Protein AF-A0A7J8CKB5-F1 (afdb_monomer_lite)

Secondary structure (DSSP, 8-state):
--HHHHHHHHHHHHHHHHHHTT-TTS----S-HHHHHHHHHHHHHHHHGGG-HHHHHHHHHHHHHHTT--HHHHHHHHHHHTTTSS---SS---TT-HHHHHHHHHHHHHHHHHHHHHHHHHHHHHHHHHHHHHHHHHHHHHHHHHHHHHTTTTT---------------PPTTS----HHHHHHHHHHHHHHHHHHHHHHTTS----

Sequence (208 aa):
MDPEGFGELLQQAEQLAA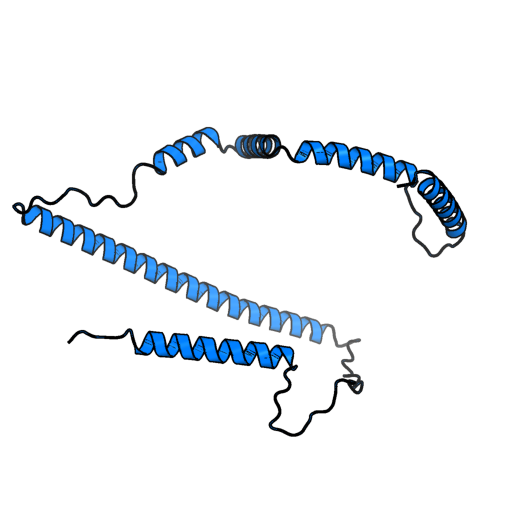ETEGISELPHVERNLQEIQQAGERLRSRTLTRTSQETADVKASVLLGSRGLDISHISQRLESLSAATTFEPLEPVKDTDIQGFLKNEKDNALLSAIEESRKRTFGMAEEYHRESMLVEWEQVKQRILHTLLASGEDALDFTQENEPSYLSDVGPPGRSSLDSIEMAYARQVSVLSRRIRSRQVLRGPSGE

InterPro domains:
  IPR007231 Nucleoporin interacting component Nup93/Nic96 [PTHR11225] (1-197)

Radius of gyration: 34.7 Å; chains: 1; bounding box: 58×53×98 Å

Organism: Rousettus aegyptiacus (NCBI:txid9407)

pLDDT: mean 72.19, std 16.54, range [39.38, 98.0]

Structure (mmCIF, N/CA/C/O backbone):
data_AF-A0A7J8CKB5-F1
#
_entry.id   AF-A0A7J8CKB5-F1
#
loop_
_atom_site.group_PDB
_atom_site.id
_atom_site.type_symbol
_atom_site.label_atom_id
_atom_site.label_alt_id
_atom_site.label_comp_id
_atom_site.label_asym_id
_atom_site.label_entity_id
_atom_site.label_seq_id
_atom_site.pdbx_PDB_ins_code
_atom_site.Cartn_x
_atom_site.Cartn_y
_atom_site.Cartn_z
_atom_site.occupancy
_atom_site.B_iso_or_equiv
_atom_site.auth_seq_id
_atom_site.auth_comp_id
_atom_site.auth_asym_id
_atom_site.auth_atom_id
_atom_site.pdbx_PDB_model_num
ATOM 1 N N . MET A 1 1 ? -21.025 23.394 -41.063 1.00 44.78 1 MET A N 1
ATOM 2 C CA . MET A 1 1 ? -19.826 22.700 -41.567 1.00 44.78 1 MET A CA 1
ATOM 3 C C . MET A 1 1 ? -20.233 22.111 -42.889 1.00 44.78 1 MET A C 1
ATOM 5 O O . MET A 1 1 ? -21.114 21.259 -42.902 1.00 44.78 1 MET A O 1
ATOM 9 N N . ASP A 1 2 ? -19.706 22.675 -43.964 1.00 52.12 2 ASP A N 1
ATOM 10 C CA . ASP A 1 2 ? -20.227 22.476 -45.310 1.00 52.12 2 ASP A CA 1
ATOM 11 C C . ASP A 1 2 ? -19.844 21.076 -45.822 1.00 52.12 2 ASP A C 1
ATOM 13 O O . ASP A 1 2 ? -18.655 20.757 -45.888 1.00 52.12 2 ASP A O 1
ATOM 17 N N . PRO A 1 3 ? -20.822 20.207 -46.142 1.00 57.03 3 PRO A N 1
ATOM 18 C CA . PRO A 1 3 ? -20.567 18.829 -46.575 1.00 57.03 3 PRO A CA 1
ATOM 19 C C . PRO A 1 3 ? -19.862 18.754 -47.939 1.00 57.03 3 PRO A C 1
ATOM 21 O O . PRO A 1 3 ? -19.289 17.721 -48.276 1.00 57.03 3 PRO A O 1
ATOM 24 N N . GLU A 1 4 ? -19.874 19.847 -48.704 1.00 57.22 4 GLU A N 1
ATOM 25 C CA . GLU A 1 4 ? -19.261 19.950 -50.031 1.00 57.22 4 GLU A CA 1
ATOM 26 C C . GLU A 1 4 ? -17.727 19.965 -49.957 1.00 57.22 4 GLU A C 1
ATOM 28 O O . GLU A 1 4 ? -17.074 19.244 -50.707 1.00 57.22 4 GLU A O 1
ATOM 33 N N . GLY A 1 5 ? -17.141 20.661 -48.974 1.00 67.19 5 GLY A N 1
ATOM 34 C CA . GLY A 1 5 ? -15.682 20.700 -48.798 1.00 67.19 5 GLY A CA 1
ATOM 35 C C . GLY A 1 5 ? -15.082 19.354 -48.374 1.00 67.19 5 GLY A C 1
ATOM 36 O O . GLY A 1 5 ? -13.933 19.054 -48.685 1.00 67.19 5 GLY A O 1
ATOM 37 N N . PHE A 1 6 ? -15.866 18.504 -47.700 1.00 68.75 6 PHE A N 1
ATOM 38 C CA . PHE A 1 6 ? -15.441 17.139 -47.381 1.00 68.75 6 PHE A CA 1
ATOM 39 C C . PHE A 1 6 ? -15.482 16.226 -48.613 1.00 68.75 6 PHE A C 1
ATOM 41 O O . PHE A 1 6 ? -14.626 15.357 -48.749 1.00 68.75 6 PHE A O 1
ATOM 48 N N . GLY A 1 7 ? -16.438 16.444 -49.523 1.00 74.06 7 GLY A N 1
ATOM 49 C CA . GLY A 1 7 ? -16.501 15.742 -50.806 1.00 74.06 7 GLY A CA 1
ATOM 50 C C . GLY A 1 7 ? -15.302 16.060 -51.702 1.00 74.06 7 GLY A C 1
ATOM 51 O O . GLY A 1 7 ? -14.695 15.145 -52.250 1.00 74.06 7 GLY A O 1
ATOM 52 N N . GLU A 1 8 ? -14.905 17.333 -51.780 1.00 78.69 8 GLU A N 1
ATOM 53 C CA . GLU A 1 8 ? -13.702 17.748 -52.516 1.00 78.69 8 GLU A CA 1
ATOM 54 C C . GLU A 1 8 ? -12.422 17.171 -51.901 1.00 78.69 8 GLU A C 1
ATOM 56 O O . GLU A 1 8 ? -11.563 16.664 -52.620 1.00 78.69 8 GLU A O 1
ATOM 61 N N . LEU A 1 9 ? -12.308 17.178 -50.569 1.00 75.75 9 LEU A N 1
ATOM 62 C CA . LEU A 1 9 ? -11.159 16.601 -49.868 1.00 75.75 9 LEU A CA 1
ATOM 63 C C . LEU A 1 9 ? -11.076 15.079 -50.058 1.00 75.75 9 LEU A C 1
ATOM 65 O O . LEU A 1 9 ? -9.986 14.537 -50.223 1.00 75.75 9 LEU A O 1
ATOM 69 N N . LEU A 1 10 ? -12.222 14.391 -50.054 1.00 75.94 10 LEU A N 1
ATOM 70 C CA . LEU A 1 10 ? -12.309 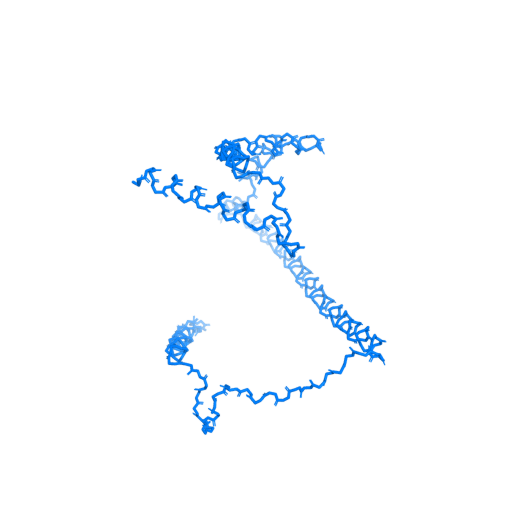12.960 -50.333 1.00 75.94 10 LEU A CA 1
ATOM 71 C C . LEU A 1 10 ? -11.840 12.654 -51.758 1.00 75.94 10 LEU A C 1
ATOM 73 O O . LEU A 1 10 ? -11.018 11.764 -51.949 1.00 75.94 10 LEU A O 1
ATOM 77 N N . GLN A 1 11 ? -12.307 13.433 -52.734 1.00 78.00 11 GLN A N 1
ATOM 78 C CA . GLN A 1 11 ? -11.904 13.292 -54.129 1.00 78.00 11 GLN A CA 1
ATOM 79 C C . GLN A 1 11 ? -10.400 13.542 -54.312 1.00 78.00 11 GLN A C 1
ATOM 81 O O . GLN A 1 11 ? -9.728 12.783 -55.007 1.00 78.00 11 GLN A O 1
ATOM 86 N N . GLN A 1 12 ? -9.851 14.564 -53.649 1.00 77.69 12 GLN A N 1
ATOM 87 C CA . GLN A 1 12 ? -8.415 14.853 -53.656 1.00 77.69 12 GLN A CA 1
ATOM 88 C C . GLN A 1 12 ? -7.599 13.734 -52.997 1.00 77.69 12 GLN A C 1
ATOM 90 O O . GLN A 1 12 ? -6.549 13.359 -53.513 1.00 77.69 12 GLN A O 1
ATOM 95 N N . ALA A 1 13 ? -8.082 13.174 -51.886 1.00 70.75 13 ALA A N 1
ATOM 96 C CA . ALA A 1 13 ? -7.422 12.075 -51.188 1.00 70.75 13 ALA A CA 1
ATOM 97 C C . ALA A 1 13 ? -7.452 10.765 -51.995 1.00 70.75 13 ALA A C 1
ATOM 99 O O . ALA A 1 13 ? -6.443 10.065 -52.039 1.00 70.75 13 ALA A O 1
ATOM 100 N N . GLU A 1 14 ? -8.563 10.448 -52.669 1.00 71.31 14 GLU A N 1
ATOM 101 C CA . GLU A 1 14 ? -8.658 9.298 -53.583 1.00 71.31 14 GLU A CA 1
ATOM 102 C C . GLU A 1 14 ? -7.715 9.454 -54.784 1.00 71.31 14 GLU A C 1
ATOM 104 O O . GLU A 1 14 ? -7.047 8.498 -55.177 1.00 71.31 14 GLU A O 1
ATOM 109 N N . GLN A 1 15 ? -7.603 10.667 -55.331 1.00 75.38 15 GLN A N 1
ATOM 110 C CA . GLN A 1 15 ? -6.712 10.954 -56.453 1.00 75.38 15 GLN A CA 1
ATOM 111 C C . GLN A 1 15 ? -5.229 10.842 -56.058 1.00 75.38 15 GLN A C 1
ATOM 113 O O . GLN A 1 15 ? -4.449 10.232 -56.786 1.00 75.38 15 GLN A O 1
ATOM 118 N N . LEU A 1 16 ? -4.860 11.340 -54.872 1.00 71.31 16 LEU A N 1
ATOM 119 C CA . LEU A 1 16 ? -3.521 11.184 -54.289 1.00 71.31 16 LEU A CA 1
ATOM 120 C C . LEU A 1 16 ? -3.175 9.721 -53.990 1.00 71.31 16 LEU A C 1
ATOM 122 O O . LEU A 1 16 ? -2.041 9.308 -54.231 1.00 71.31 16 LEU A O 1
ATOM 126 N N . ALA A 1 17 ? -4.131 8.934 -53.486 1.00 66.81 17 ALA A N 1
ATOM 127 C CA . ALA A 1 17 ? -3.939 7.510 -53.212 1.00 66.81 17 ALA A CA 1
ATOM 128 C C . ALA A 1 17 ? -3.681 6.710 -54.501 1.00 66.81 17 ALA A C 1
ATOM 130 O O . ALA A 1 17 ? -2.762 5.896 -54.544 1.00 66.81 17 ALA A O 1
ATOM 131 N N . ALA A 1 18 ? -4.430 6.994 -55.572 1.00 67.12 18 ALA A N 1
ATOM 132 C CA . ALA A 1 18 ? -4.206 6.378 -56.880 1.00 67.12 18 ALA A CA 1
ATOM 133 C C . ALA A 1 18 ? -2.855 6.786 -57.504 1.00 67.12 18 ALA A C 1
ATOM 135 O O . ALA A 1 18 ? -2.208 5.980 -58.169 1.00 67.12 18 ALA A O 1
ATOM 136 N N . GLU A 1 19 ? -2.399 8.024 -57.279 1.00 66.56 19 GLU A N 1
ATOM 137 C CA . GLU A 1 19 ? -1.100 8.510 -57.770 1.00 66.56 19 GLU A CA 1
ATOM 138 C C . GLU A 1 19 ? 0.090 7.899 -57.001 1.00 66.56 19 GLU A C 1
ATOM 140 O O . GLU A 1 19 ? 1.150 7.656 -57.579 1.00 66.56 19 GLU A O 1
ATOM 145 N N . THR A 1 20 ? -0.087 7.577 -55.714 1.00 61.19 20 THR A N 1
ATOM 146 C CA . THR A 1 20 ? 0.947 6.926 -54.885 1.00 61.19 20 THR A CA 1
ATOM 147 C C . THR A 1 20 ? 1.041 5.412 -55.082 1.00 61.19 20 THR A C 1
ATOM 149 O O . THR A 1 20 ? 2.102 4.846 -54.826 1.00 61.19 20 THR A O 1
ATOM 152 N N . GLU A 1 21 ? 0.003 4.756 -55.610 1.00 58.59 21 GLU A N 1
ATOM 153 C CA . GLU A 1 21 ? -0.007 3.314 -55.918 1.00 58.59 21 GLU A CA 1
ATOM 154 C C . GLU A 1 21 ? 1.040 2.909 -56.984 1.00 58.59 21 GLU A C 1
ATOM 156 O O . GLU A 1 21 ? 1.451 1.752 -57.055 1.00 58.59 21 GLU A O 1
ATOM 161 N N . GLY A 1 22 ? 1.529 3.864 -57.787 1.00 57.53 22 GLY A N 1
ATOM 162 C CA . GLY A 1 22 ? 2.611 3.661 -58.762 1.00 57.53 22 GLY A CA 1
ATOM 163 C C . GLY A 1 22 ? 4.034 3.814 -58.204 1.00 57.53 22 GLY A C 1
ATOM 164 O O . GLY A 1 22 ? 5.001 3.539 -58.918 1.00 57.53 22 GLY A O 1
ATOM 165 N N . ILE A 1 23 ? 4.192 4.254 -56.950 1.00 57.97 23 ILE A N 1
ATOM 166 C CA . ILE A 1 23 ? 5.490 4.543 -56.328 1.00 57.97 23 ILE A CA 1
ATOM 167 C C . ILE A 1 23 ? 5.831 3.390 -55.376 1.00 57.97 23 ILE A C 1
ATOM 169 O O . ILE A 1 23 ? 5.354 3.326 -54.247 1.00 57.97 23 ILE A O 1
ATOM 173 N N . SER A 1 24 ? 6.675 2.465 -55.843 1.00 56.00 24 SER A N 1
ATOM 174 C CA . SER A 1 24 ? 7.004 1.169 -55.212 1.00 56.00 24 SER A CA 1
ATOM 175 C C . SER A 1 24 ? 7.654 1.223 -53.809 1.00 56.00 24 SER A C 1
ATOM 177 O O . SER A 1 24 ? 8.096 0.186 -53.312 1.00 56.00 24 SER A O 1
ATOM 179 N N . GLU A 1 25 ? 7.751 2.388 -53.166 1.00 56.50 25 GLU A N 1
ATOM 180 C CA . GLU A 1 25 ? 8.515 2.592 -51.925 1.00 56.50 25 GLU A CA 1
ATOM 181 C C . GLU A 1 25 ? 7.644 2.890 -50.688 1.00 56.50 25 GLU A C 1
ATOM 183 O O . GLU A 1 25 ? 8.162 2.926 -49.573 1.00 56.50 25 GLU A O 1
ATOM 188 N N . LEU A 1 26 ? 6.318 3.038 -50.835 1.00 54.53 26 LEU A N 1
ATOM 189 C CA . LEU A 1 26 ? 5.404 3.195 -49.695 1.00 54.53 26 LEU A CA 1
ATOM 190 C C . LEU A 1 26 ? 4.534 1.943 -49.455 1.00 54.53 26 LEU A C 1
ATOM 192 O O . LEU A 1 26 ? 4.132 1.262 -50.402 1.00 54.53 26 LEU A O 1
ATOM 196 N N . PRO A 1 27 ? 4.238 1.606 -48.182 1.00 57.56 27 PRO A N 1
ATOM 197 C CA . PRO A 1 27 ? 3.395 0.463 -47.845 1.00 57.56 27 PRO A CA 1
ATOM 198 C C . PRO A 1 27 ? 2.003 0.628 -48.464 1.00 57.56 27 PRO A C 1
ATOM 200 O O . PRO A 1 27 ? 1.371 1.675 -48.322 1.00 57.56 27 PRO A O 1
ATOM 203 N N . HIS A 1 28 ? 1.533 -0.410 -49.158 1.00 57.59 28 HIS A N 1
ATOM 204 C CA . HIS A 1 28 ? 0.258 -0.379 -49.870 1.00 57.59 28 HIS A CA 1
ATOM 205 C C . HIS A 1 28 ? -0.897 -0.258 -48.868 1.00 57.59 28 HIS A C 1
ATOM 207 O O . HIS A 1 28 ? -0.946 -0.966 -47.860 1.00 57.59 28 HIS A O 1
ATOM 213 N N . VAL A 1 29 ? -1.828 0.658 -49.130 1.00 60.00 29 VAL A N 1
ATOM 214 C CA . VAL A 1 29 ? -2.976 0.907 -48.254 1.00 60.00 29 VAL A CA 1
ATOM 215 C C . VAL A 1 29 ? -3.996 -0.219 -48.455 1.00 60.00 29 VAL A C 1
ATOM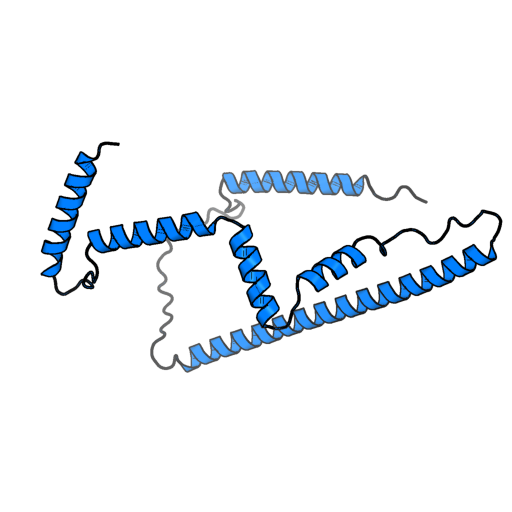 217 O O . VAL A 1 29 ? -4.798 -0.188 -49.377 1.00 60.00 29 VAL A O 1
ATOM 220 N N . GLU A 1 30 ? -3.976 -1.235 -47.587 1.00 60.03 30 GLU A N 1
ATOM 221 C CA . GLU A 1 30 ? -4.792 -2.460 -47.721 1.00 60.03 30 GLU A CA 1
ATOM 222 C C . GLU A 1 30 ? -6.319 -2.262 -47.593 1.00 60.03 30 GLU A C 1
ATOM 224 O O . GLU A 1 30 ? -7.069 -3.236 -47.665 1.00 60.03 30 GLU A O 1
ATOM 229 N N . ARG A 1 31 ? -6.813 -1.042 -47.339 1.00 61.34 31 ARG A N 1
ATOM 230 C CA . ARG A 1 31 ? -8.250 -0.772 -47.144 1.00 61.34 31 ARG A CA 1
ATOM 231 C C . ARG A 1 31 ? -8.664 0.533 -47.797 1.00 61.34 31 ARG A C 1
ATOM 233 O O . ARG A 1 31 ? -8.061 1.573 -47.537 1.00 61.34 31 ARG A O 1
ATOM 240 N N . ASN A 1 32 ? -9.742 0.489 -48.574 1.00 72.31 32 ASN A N 1
ATOM 241 C CA . ASN A 1 32 ? -10.321 1.682 -49.184 1.00 72.31 32 ASN A CA 1
ATOM 242 C C . ASN A 1 32 ? -10.854 2.620 -48.079 1.00 72.31 32 ASN A C 1
ATOM 244 O O . ASN A 1 32 ? -11.381 2.165 -47.059 1.00 72.31 32 ASN A O 1
ATOM 248 N N . LEU A 1 33 ? -10.737 3.938 -48.260 1.00 69.44 33 LEU A N 1
ATOM 249 C CA . LEU A 1 33 ? -11.205 4.936 -47.296 1.00 69.44 33 LEU A CA 1
ATOM 250 C C . LEU A 1 33 ? -12.691 4.756 -46.931 1.00 69.44 33 LEU A C 1
ATOM 252 O O . LEU A 1 33 ? -13.070 4.961 -45.778 1.00 69.44 33 LEU A O 1
ATOM 256 N N . GLN A 1 34 ? -13.522 4.291 -47.869 1.00 70.62 34 GLN A N 1
ATOM 257 C CA . GLN A 1 34 ? -14.922 3.945 -47.602 1.00 70.62 34 GLN A CA 1
ATOM 258 C C . GLN A 1 34 ? -15.063 2.752 -46.643 1.00 70.62 34 GLN A C 1
ATOM 260 O O . GLN A 1 34 ? -15.930 2.744 -45.766 1.00 70.62 34 GLN A O 1
ATOM 265 N N . GLU A 1 35 ? -14.190 1.751 -46.755 1.00 77.12 35 GLU A N 1
ATOM 266 C CA . GLU A 1 35 ? -14.154 0.611 -45.834 1.00 77.12 35 GLU A CA 1
ATOM 267 C C . GLU A 1 35 ? -13.659 1.038 -44.451 1.00 77.12 35 GLU A C 1
ATOM 269 O O . GLU A 1 35 ? -14.181 0.570 -43.436 1.00 77.12 35 GLU A O 1
ATOM 274 N N . ILE A 1 36 ? -12.700 1.969 -44.396 1.00 77.25 36 ILE A N 1
ATOM 275 C CA . ILE A 1 36 ? -12.228 2.588 -43.151 1.00 77.25 36 ILE A CA 1
ATOM 276 C C . ILE A 1 36 ? -13.351 3.406 -42.504 1.00 77.25 36 ILE A C 1
ATOM 278 O O . ILE A 1 36 ? -13.554 3.293 -41.295 1.00 77.25 36 ILE A O 1
ATOM 282 N N . GLN A 1 37 ? -14.126 4.167 -43.280 1.00 77.50 37 GLN A N 1
ATOM 283 C CA . GLN A 1 37 ? -15.272 4.925 -42.777 1.00 77.50 37 GLN A CA 1
ATOM 284 C C . GLN A 1 37 ? -16.338 3.988 -42.199 1.00 77.50 37 GLN A C 1
ATOM 286 O O . GLN A 1 37 ? -16.733 4.153 -41.044 1.00 77.50 37 GLN A O 1
ATOM 291 N N . GLN A 1 38 ? -16.741 2.948 -42.937 1.00 81.12 38 GLN A N 1
ATOM 292 C CA . GLN A 1 38 ? -17.705 1.960 -42.442 1.00 81.12 38 GLN A CA 1
ATOM 293 C C . GLN A 1 38 ? -17.185 1.213 -41.207 1.00 81.12 38 GLN A C 1
ATOM 295 O O . GLN A 1 38 ? -17.943 0.949 -40.268 1.00 81.12 38 GLN A O 1
ATOM 300 N N . ALA A 1 39 ? -15.894 0.873 -41.169 1.00 78.06 39 ALA A N 1
ATOM 301 C CA . ALA A 1 39 ? -15.266 0.286 -39.991 1.00 78.06 39 ALA A CA 1
ATOM 302 C C . ALA A 1 39 ? -15.276 1.263 -38.805 1.00 78.06 39 ALA A C 1
ATOM 304 O O . ALA A 1 39 ? -15.592 0.855 -37.687 1.00 78.06 39 ALA A O 1
ATOM 305 N N . GLY A 1 40 ? -15.007 2.546 -39.045 1.00 80.88 40 GLY A N 1
ATOM 306 C CA . GLY A 1 40 ? -15.081 3.618 -38.058 1.00 80.88 40 GLY A CA 1
ATOM 307 C C . GLY A 1 40 ? -16.488 3.792 -37.492 1.00 80.88 40 GLY A C 1
ATOM 308 O O . GLY A 1 40 ? -16.655 3.900 -36.281 1.00 80.88 40 GLY A O 1
ATOM 309 N N . GLU A 1 41 ? -17.518 3.721 -38.328 1.00 79.62 41 GLU A N 1
ATOM 310 C CA . GLU A 1 41 ? -18.922 3.850 -37.927 1.00 79.62 41 GLU A CA 1
ATOM 311 C C . GLU A 1 41 ? -19.409 2.623 -37.132 1.00 79.62 41 GLU A C 1
ATOM 313 O O . GLU A 1 41 ? -20.097 2.738 -36.109 1.00 79.62 41 GLU A O 1
ATOM 318 N N . ARG A 1 42 ? -18.947 1.426 -37.516 1.00 78.00 42 ARG A N 1
ATOM 319 C CA . ARG A 1 42 ? -19.124 0.188 -36.737 1.00 78.00 42 ARG A CA 1
ATOM 320 C C . ARG A 1 42 ? -18.387 0.242 -35.397 1.00 78.00 42 ARG A C 1
ATOM 322 O O . ARG A 1 42 ? -18.912 -0.213 -34.385 1.00 78.00 42 ARG A O 1
ATOM 329 N N . LEU A 1 43 ? -17.183 0.807 -35.350 1.00 76.56 43 LEU A N 1
ATOM 330 C CA . LEU A 1 43 ? -16.445 1.003 -34.100 1.00 76.56 43 LEU A CA 1
ATOM 331 C C . LEU A 1 43 ? -17.126 2.041 -33.211 1.00 76.56 43 LEU A C 1
ATOM 333 O O . LEU A 1 43 ? -17.236 1.826 -32.004 1.00 76.56 43 LEU A O 1
ATOM 337 N N . ARG A 1 44 ? -17.626 3.133 -33.793 1.00 71.44 44 ARG A N 1
ATOM 338 C CA . ARG A 1 44 ? -18.319 4.206 -33.078 1.00 71.44 44 ARG A CA 1
ATOM 339 C C . ARG A 1 44 ? -19.627 3.709 -32.475 1.00 71.44 44 ARG A C 1
ATOM 341 O O . ARG A 1 44 ? -19.861 3.957 -31.298 1.00 71.44 44 ARG A O 1
ATOM 348 N N . SER A 1 45 ? -20.417 2.934 -33.218 1.00 69.56 45 SER A N 1
ATOM 349 C CA . SER A 1 45 ? -21.635 2.300 -32.691 1.00 69.56 45 SER A CA 1
ATOM 350 C C . SER A 1 45 ? -21.328 1.290 -31.577 1.00 69.56 45 SER A C 1
ATOM 352 O O . SER A 1 45 ? -21.942 1.360 -30.514 1.00 69.56 45 SER A O 1
ATOM 354 N N . ARG A 1 46 ? -20.306 0.433 -31.735 1.00 66.69 46 ARG A N 1
ATOM 355 C CA . ARG A 1 46 ? -19.860 -0.485 -30.663 1.00 66.69 46 ARG A CA 1
ATOM 356 C C . ARG A 1 46 ? -19.317 0.247 -29.431 1.00 66.69 46 ARG A C 1
ATOM 358 O O . ARG A 1 46 ? -19.532 -0.207 -28.308 1.00 66.69 46 ARG A O 1
ATOM 365 N N . THR A 1 47 ? -18.629 1.370 -29.620 1.00 60.91 47 THR A N 1
ATOM 366 C CA . THR A 1 47 ? -18.061 2.173 -28.525 1.00 60.91 47 THR A CA 1
ATOM 367 C C . THR A 1 47 ? -19.144 2.956 -27.788 1.00 60.91 47 THR A C 1
ATOM 369 O O . THR A 1 47 ? -19.115 2.991 -26.562 1.00 60.91 47 THR A O 1
ATOM 372 N N . LEU A 1 48 ? -20.148 3.488 -28.495 1.00 58.94 48 LEU A N 1
ATOM 373 C CA . LEU A 1 48 ? -21.278 4.199 -27.889 1.00 58.94 48 LEU A CA 1
ATOM 374 C C . LEU A 1 48 ? -22.137 3.273 -27.011 1.00 58.94 48 LEU A C 1
ATOM 376 O O . LEU A 1 48 ? -22.640 3.700 -25.982 1.00 58.94 48 LEU A O 1
ATOM 380 N N . THR A 1 49 ? -22.234 1.984 -27.353 1.00 56.88 49 THR A N 1
ATOM 381 C CA . THR A 1 49 ? -22.882 0.975 -26.491 1.00 56.88 49 THR A CA 1
ATOM 382 C C . THR A 1 49 ? -22.010 0.493 -25.324 1.00 56.88 49 THR A C 1
ATOM 384 O O . THR A 1 49 ? -22.521 -0.138 -24.404 1.00 56.88 49 THR A O 1
ATOM 387 N N . ARG A 1 50 ? -20.695 0.766 -25.337 1.00 54.09 50 ARG A N 1
ATOM 388 C CA . ARG A 1 50 ? -19.736 0.299 -24.314 1.00 54.09 50 ARG A CA 1
ATOM 389 C C . ARG A 1 50 ? -19.579 1.267 -23.133 1.00 54.09 50 ARG A C 1
ATOM 391 O O . ARG A 1 50 ? -18.859 0.947 -22.196 1.00 54.09 50 ARG A O 1
ATOM 398 N N . THR A 1 51 ? -20.247 2.420 -23.152 1.00 53.47 51 THR A N 1
ATOM 399 C CA . THR A 1 51 ? -20.223 3.402 -22.051 1.00 53.47 51 THR A CA 1
ATOM 400 C C . THR A 1 51 ? -21.300 3.170 -20.991 1.00 53.47 51 THR A C 1
ATOM 402 O O . THR A 1 51 ? -21.308 3.868 -19.982 1.00 53.47 51 THR A O 1
ATOM 405 N N . SER A 1 52 ? -22.189 2.184 -21.158 1.00 57.88 52 SER A N 1
ATOM 406 C CA . SER A 1 52 ? -23.043 1.757 -20.046 1.00 57.88 52 SER A CA 1
ATOM 407 C C . SER A 1 52 ? -22.206 0.930 -19.079 1.00 57.88 52 SER A C 1
ATOM 409 O O . SER A 1 52 ? -21.972 -0.257 -19.321 1.00 57.88 52 SER A O 1
ATOM 411 N N . GLN A 1 53 ? -21.749 1.587 -18.012 1.00 59.50 53 GLN A N 1
ATOM 412 C CA . GLN A 1 53 ? -21.079 1.021 -16.836 1.00 59.50 53 GLN A CA 1
ATOM 413 C C . GLN A 1 53 ? -21.701 -0.328 -16.418 1.00 59.50 53 GLN A C 1
ATOM 415 O O . GLN A 1 53 ? -20.988 -1.307 -16.221 1.00 59.50 53 GLN A O 1
ATOM 420 N N . GLU A 1 54 ? -23.036 -0.424 -16.463 1.00 61.28 54 GLU A N 1
ATOM 421 C CA . GLU A 1 54 ? -23.818 -1.644 -16.215 1.00 61.28 54 GLU A CA 1
ATOM 422 C C . GLU A 1 54 ? -23.379 -2.857 -17.048 1.00 61.28 54 GLU A C 1
ATOM 424 O O . GLU A 1 54 ? -23.305 -3.974 -16.546 1.00 61.28 54 GLU A O 1
ATOM 429 N N . THR A 1 55 ? -23.049 -2.673 -18.328 1.00 63.56 55 THR A N 1
ATOM 430 C CA . THR A 1 55 ? -22.655 -3.793 -19.198 1.00 63.56 55 THR A CA 1
ATOM 431 C C . THR A 1 55 ? -21.228 -4.268 -18.938 1.00 63.56 55 THR A C 1
ATOM 433 O O . THR A 1 55 ? -20.910 -5.429 -19.212 1.00 63.56 55 THR A O 1
ATOM 436 N N . ALA A 1 56 ? -20.363 -3.386 -18.431 1.00 65.62 56 ALA A N 1
ATOM 437 C CA . ALA A 1 56 ? -19.012 -3.733 -18.014 1.00 65.62 56 ALA A CA 1
ATOM 438 C C . ALA A 1 56 ? -19.046 -4.476 -16.674 1.00 65.62 56 ALA A C 1
ATOM 440 O O . ALA A 1 56 ? -18.418 -5.528 -16.562 1.00 65.62 56 ALA A O 1
ATOM 441 N N . ASP A 1 57 ? -19.858 -3.998 -15.730 1.00 67.81 57 ASP A N 1
ATOM 442 C CA . ASP A 1 57 ? -20.037 -4.624 -14.421 1.00 67.81 57 ASP A CA 1
ATOM 443 C C . ASP A 1 57 ? -20.679 -6.008 -14.551 1.00 67.81 57 ASP A C 1
ATOM 445 O O . ASP A 1 57 ? -20.135 -6.978 -14.034 1.00 67.81 57 ASP A O 1
ATOM 449 N N . VAL A 1 58 ? -21.735 -6.167 -15.361 1.00 72.25 58 VAL A N 1
ATOM 450 C CA . VAL A 1 58 ? -22.347 -7.486 -15.611 1.00 72.25 58 VAL A CA 1
ATOM 451 C C . VAL A 1 58 ? -21.352 -8.460 -16.255 1.00 72.25 58 VAL A C 1
ATOM 453 O O . VAL A 1 58 ? -21.297 -9.631 -15.880 1.00 72.25 58 VAL A O 1
ATOM 456 N N . LYS A 1 59 ? -20.519 -8.004 -17.201 1.00 71.56 59 LYS A N 1
ATOM 457 C CA . LYS A 1 59 ? -19.494 -8.864 -17.821 1.00 71.56 59 LYS A CA 1
ATOM 458 C C . LYS A 1 59 ? -18.377 -9.227 -16.849 1.00 71.56 59 LYS A C 1
ATOM 460 O O . LYS A 1 59 ? -17.932 -10.373 -16.865 1.00 71.56 59 LYS A O 1
ATOM 465 N N . ALA A 1 60 ? -17.939 -8.293 -16.009 1.00 70.81 60 ALA A N 1
ATOM 466 C CA . ALA A 1 60 ? -16.976 -8.566 -14.951 1.00 70.81 60 ALA A CA 1
ATOM 467 C C . ALA A 1 60 ? -17.553 -9.577 -13.949 1.00 70.81 60 ALA A C 1
ATOM 469 O O . ALA A 1 60 ? -16.890 -10.570 -13.646 1.00 70.81 60 ALA A O 1
ATOM 470 N N . SER A 1 61 ? -18.814 -9.402 -13.539 1.00 68.75 61 SER A N 1
ATOM 471 C CA . SER A 1 61 ? -19.535 -10.327 -12.664 1.00 68.75 61 SER A CA 1
ATOM 472 C C . SER A 1 61 ? -19.627 -11.740 -13.244 1.00 68.75 61 SER A C 1
ATOM 474 O O . SER A 1 61 ? -19.326 -12.712 -12.555 1.00 68.75 61 SER A O 1
ATOM 476 N N . VAL A 1 62 ? -19.965 -11.874 -14.531 1.00 72.38 62 VAL A N 1
ATOM 477 C CA . VAL A 1 62 ? -20.054 -13.178 -15.212 1.00 72.38 62 VAL A CA 1
ATOM 478 C C . VAL A 1 62 ? -18.679 -13.833 -15.391 1.00 72.38 62 VAL A C 1
ATOM 480 O O . VAL A 1 62 ? -18.542 -15.036 -15.172 1.00 72.38 62 VAL A O 1
ATOM 483 N N . LEU A 1 63 ? -17.642 -13.076 -15.764 1.00 76.25 63 LEU A N 1
ATOM 484 C CA . LEU A 1 63 ? -16.288 -13.618 -15.944 1.00 76.25 63 LEU A CA 1
ATOM 485 C C . LEU A 1 63 ? -15.686 -14.114 -14.627 1.00 76.25 63 LEU A C 1
ATOM 487 O O . LEU A 1 63 ? -15.117 -15.204 -14.582 1.00 76.25 63 LEU A O 1
ATOM 491 N N . LEU A 1 64 ? -15.835 -13.348 -13.553 1.00 72.75 64 LEU A N 1
ATOM 492 C CA . LEU A 1 64 ? -15.373 -13.731 -12.220 1.00 72.75 64 LEU A CA 1
ATOM 493 C C . LEU A 1 64 ? -16.196 -14.911 -11.662 1.00 72.75 64 LEU A C 1
ATOM 495 O O . LEU A 1 64 ? -15.609 -15.859 -11.138 1.00 72.75 64 LEU A O 1
ATOM 499 N N . GLY A 1 65 ? -17.513 -14.936 -11.907 1.00 72.44 65 GLY A N 1
ATOM 500 C CA . GLY A 1 65 ? -18.380 -16.087 -11.623 1.00 72.44 65 GLY A CA 1
ATOM 501 C C . GLY A 1 65 ? -17.944 -17.361 -12.346 1.00 72.44 65 GLY A C 1
ATOM 502 O O . GLY A 1 65 ? -17.856 -18.426 -11.738 1.00 72.44 65 GLY A O 1
ATOM 503 N N . SER A 1 66 ? -17.558 -17.256 -13.623 1.00 75.19 66 SER A N 1
ATOM 504 C CA . SER A 1 66 ? -17.057 -18.396 -14.412 1.00 75.19 66 SER A CA 1
ATOM 505 C C . SER A 1 66 ? -15.730 -18.973 -13.900 1.00 75.19 66 SER A C 1
ATOM 507 O O . SER A 1 66 ? -15.382 -20.109 -14.216 1.00 75.19 66 SER A O 1
ATOM 509 N N . ARG A 1 67 ? -14.988 -18.206 -13.090 1.00 74.44 67 ARG A N 1
ATOM 510 C CA . ARG A 1 67 ? -13.760 -18.638 -12.405 1.00 74.44 67 ARG A CA 1
ATOM 511 C C . ARG A 1 67 ? -14.010 -19.081 -10.962 1.00 74.44 67 ARG A C 1
ATOM 513 O O . ARG A 1 67 ? -13.053 -19.297 -10.226 1.00 74.44 67 ARG A O 1
ATOM 520 N N . GLY A 1 68 ? -15.277 -19.247 -10.578 1.00 70.06 68 GLY A N 1
ATOM 521 C CA . GLY A 1 68 ? -15.688 -19.742 -9.267 1.00 70.06 68 GLY A CA 1
ATOM 522 C C . GLY A 1 68 ? -15.798 -18.670 -8.182 1.00 70.06 68 GLY A C 1
ATOM 523 O O . GLY A 1 68 ? -15.953 -19.029 -7.018 1.00 70.06 68 GLY A O 1
ATOM 524 N N . LEU A 1 69 ? -15.726 -17.375 -8.522 1.00 69.38 69 LEU A N 1
ATOM 525 C CA . LEU A 1 69 ? -15.971 -16.287 -7.571 1.00 69.38 69 LEU A CA 1
ATOM 526 C C . LEU A 1 69 ? -17.409 -15.774 -7.685 1.00 69.38 69 LEU A C 1
ATOM 528 O O . LEU A 1 69 ? -17.758 -15.081 -8.635 1.00 69.38 69 LEU A O 1
ATOM 532 N N . ASP A 1 70 ? -18.228 -16.061 -6.678 1.00 75.44 70 ASP A N 1
ATOM 533 C CA . ASP A 1 70 ? -19.575 -15.502 -6.558 1.00 75.44 70 ASP A CA 1
ATOM 534 C C . ASP A 1 70 ? -19.516 -14.076 -5.980 1.00 75.44 70 ASP A C 1
ATOM 536 O O . ASP A 1 70 ? -19.421 -13.876 -4.766 1.00 75.44 70 ASP A O 1
ATOM 540 N N . ILE A 1 71 ? -19.537 -13.070 -6.861 1.00 71.25 71 ILE A N 1
ATOM 541 C CA . ILE A 1 71 ? -19.497 -11.652 -6.467 1.00 71.25 71 ILE A CA 1
ATOM 542 C C . ILE A 1 71 ? -20.711 -11.246 -5.648 1.00 71.25 71 ILE A C 1
ATOM 544 O O . ILE A 1 71 ? -20.557 -10.406 -4.774 1.00 71.25 71 ILE A O 1
ATOM 548 N N . SER A 1 72 ? -21.884 -11.837 -5.877 1.00 71.88 72 SER A N 1
ATOM 549 C CA . SER A 1 72 ? -23.093 -11.506 -5.121 1.00 71.88 72 SER A CA 1
ATOM 550 C C . SER A 1 72 ? -22.969 -11.968 -3.669 1.00 71.88 72 SER A C 1
ATOM 552 O O . SER A 1 72 ? -23.296 -11.228 -2.743 1.00 71.88 72 SER A O 1
ATOM 554 N N . HIS A 1 73 ? -22.411 -13.161 -3.449 1.00 72.06 73 HIS A N 1
ATOM 555 C CA . HIS A 1 73 ? -22.119 -13.645 -2.100 1.00 72.06 73 HIS A CA 1
ATOM 556 C C . HIS A 1 73 ? -20.969 -12.861 -1.441 1.00 72.06 73 HIS A C 1
ATOM 558 O O . HIS A 1 73 ? -21.017 -12.581 -0.242 1.00 72.06 73 HIS A O 1
ATOM 564 N N . ILE A 1 74 ? -19.941 -12.467 -2.202 1.00 73.50 74 ILE A N 1
ATOM 565 C CA . ILE A 1 74 ? -18.820 -11.662 -1.689 1.00 73.50 74 ILE A CA 1
ATOM 566 C C . ILE A 1 74 ? -19.258 -10.231 -1.365 1.00 73.50 74 ILE A C 1
ATOM 568 O O . ILE A 1 74 ? -18.847 -9.718 -0.331 1.00 73.50 74 ILE A O 1
ATOM 572 N N . SER A 1 75 ? -20.100 -9.592 -2.180 1.00 71.00 75 SER A N 1
ATOM 573 C CA . SER A 1 75 ? -20.627 -8.252 -1.905 1.00 71.00 75 SER A CA 1
ATOM 574 C C . SER A 1 75 ? -21.537 -8.269 -0.682 1.00 71.00 75 SER A C 1
ATOM 576 O O . SER A 1 75 ? -21.391 -7.420 0.185 1.00 71.00 75 SER A O 1
ATOM 578 N N . GLN A 1 76 ? -22.382 -9.293 -0.537 1.00 74.31 76 GLN A N 1
ATOM 579 C CA . GLN A 1 76 ? -23.221 -9.469 0.648 1.00 74.31 76 GLN A CA 1
ATOM 580 C C . GLN A 1 76 ? -22.383 -9.730 1.912 1.00 74.31 76 GLN A C 1
ATOM 582 O O . GLN A 1 76 ? -22.673 -9.193 2.981 1.00 74.31 76 GLN A O 1
ATOM 587 N N . ARG A 1 77 ? -21.298 -10.512 1.801 1.00 70.50 77 ARG A N 1
ATOM 588 C CA . ARG A 1 77 ? -20.312 -10.686 2.881 1.00 70.50 77 ARG A CA 1
ATOM 589 C C . ARG A 1 77 ? -19.594 -9.374 3.192 1.00 70.50 77 ARG A C 1
ATOM 591 O O . ARG A 1 77 ? -19.424 -9.059 4.364 1.00 70.50 77 ARG A O 1
ATOM 598 N N . LEU A 1 78 ? -19.200 -8.610 2.178 1.00 69.12 78 LEU A N 1
ATOM 599 C CA . LEU A 1 78 ? -18.518 -7.326 2.321 1.00 69.12 78 LEU A CA 1
ATOM 600 C C . LEU A 1 78 ? -19.421 -6.285 2.992 1.00 69.12 78 LEU A C 1
ATOM 602 O O . LEU A 1 78 ? -18.975 -5.632 3.924 1.00 69.12 78 LEU A O 1
ATOM 606 N N . GLU A 1 79 ? -20.689 -6.191 2.596 1.00 70.00 79 GLU A N 1
ATOM 607 C CA . GLU A 1 79 ? -21.701 -5.350 3.248 1.00 70.00 79 GLU A CA 1
ATOM 608 C C . GLU A 1 79 ? -21.956 -5.801 4.693 1.00 70.00 79 GLU A C 1
ATOM 610 O O . GLU A 1 79 ? -22.039 -4.969 5.594 1.00 70.00 79 GLU A O 1
ATOM 615 N N . SER A 1 80 ? -21.988 -7.115 4.956 1.00 65.00 80 SER A N 1
ATOM 616 C CA . SER A 1 80 ? -22.098 -7.633 6.329 1.00 65.00 80 SER A CA 1
ATOM 617 C C . SER A 1 80 ? -20.854 -7.360 7.187 1.00 65.00 80 SER A C 1
ATOM 619 O O . SER A 1 80 ? -20.955 -7.247 8.406 1.00 65.00 80 SER A O 1
ATOM 621 N N . LEU A 1 81 ? -19.681 -7.230 6.558 1.00 63.00 81 LEU A N 1
ATOM 622 C CA . LEU A 1 81 ? -18.417 -6.897 7.214 1.00 63.00 81 LEU A CA 1
ATOM 623 C C . LEU A 1 81 ? -18.253 -5.381 7.402 1.00 63.00 81 LEU A C 1
ATOM 625 O O . LEU A 1 81 ? -17.635 -4.963 8.379 1.00 63.00 81 LEU A O 1
ATOM 629 N N . SER A 1 82 ? -18.810 -4.549 6.514 1.00 54.19 82 SER A N 1
ATOM 630 C CA . SER A 1 82 ? -18.565 -3.099 6.516 1.00 54.19 82 SER A CA 1
ATOM 631 C C . SER A 1 82 ? -19.350 -2.324 7.575 1.00 54.19 82 SER A C 1
ATOM 633 O O . SER A 1 82 ? -19.116 -1.127 7.723 1.00 54.19 82 SER A O 1
ATOM 635 N N . ALA A 1 83 ? -20.273 -2.959 8.300 1.00 54.38 83 ALA A N 1
ATOM 636 C CA . ALA A 1 83 ? -21.145 -2.268 9.252 1.00 54.38 83 ALA A CA 1
ATOM 637 C C . ALA A 1 83 ? -21.015 -2.727 10.716 1.00 54.38 83 ALA A C 1
ATOM 639 O O . ALA A 1 83 ? -21.730 -2.190 11.557 1.00 54.38 83 ALA A O 1
ATOM 640 N N . ALA A 1 84 ? -20.140 -3.687 11.053 1.00 54.59 84 ALA A N 1
ATOM 641 C CA . ALA A 1 84 ? -20.188 -4.312 12.383 1.00 54.59 84 ALA A CA 1
ATOM 642 C C . ALA A 1 84 ? -18.883 -4.372 13.195 1.00 54.59 84 ALA A C 1
ATOM 644 O O . ALA A 1 84 ? -18.957 -4.745 14.362 1.00 54.59 84 ALA A O 1
ATOM 645 N N . THR A 1 85 ? -17.694 -4.034 12.677 1.00 59.12 85 THR A N 1
ATOM 646 C CA . THR A 1 85 ? -16.467 -4.244 13.479 1.00 59.12 85 THR A CA 1
ATOM 647 C C . THR A 1 85 ? -15.349 -3.235 13.215 1.00 59.12 85 THR A C 1
ATOM 649 O O . THR A 1 85 ? -14.270 -3.618 12.758 1.00 59.12 85 THR A O 1
ATOM 652 N N . THR A 1 86 ? -15.521 -1.937 13.477 1.00 54.94 86 THR A N 1
ATOM 653 C CA . THR A 1 86 ? -14.326 -1.074 13.570 1.00 54.94 86 THR A CA 1
ATOM 654 C C . THR A 1 86 ? -14.555 0.150 14.458 1.00 54.94 86 THR A C 1
ATOM 656 O O . THR A 1 86 ? -15.138 1.138 14.030 1.00 54.94 86 THR A O 1
ATOM 659 N N . PHE A 1 87 ? -14.030 0.072 15.685 1.00 49.44 87 PHE A N 1
ATOM 660 C CA . PHE A 1 87 ? -13.814 1.185 16.622 1.00 49.44 87 PHE A CA 1
ATOM 661 C C . PHE A 1 87 ? -15.027 1.773 17.355 1.00 49.44 87 PHE A C 1
ATOM 663 O O . PHE A 1 87 ? -15.110 2.989 17.516 1.00 49.44 87 PHE A O 1
ATOM 670 N N . GLU A 1 88 ? -15.906 0.936 17.904 1.00 53.44 88 GLU A N 1
ATOM 671 C CA . GLU A 1 88 ? -16.683 1.371 19.069 1.00 53.44 88 GLU A CA 1
ATOM 672 C C . GLU A 1 88 ? -15.962 0.888 20.340 1.00 53.44 88 GLU A C 1
ATOM 674 O O . GLU A 1 88 ? -15.695 -0.313 20.455 1.00 53.44 88 GLU A O 1
ATOM 679 N N . PRO A 1 89 ? -15.565 1.788 21.262 1.00 53.47 89 PRO A N 1
ATOM 680 C CA . PRO A 1 89 ? -15.042 1.395 22.563 1.00 53.47 89 PRO A CA 1
ATOM 681 C C . PRO A 1 89 ? -16.042 0.461 23.241 1.00 53.47 89 PRO A C 1
ATOM 683 O O . PRO A 1 89 ? -17.197 0.829 23.462 1.00 53.47 89 PRO A O 1
ATOM 686 N N . LEU A 1 90 ? -15.598 -0.764 23.520 1.00 53.00 90 LEU A N 1
ATOM 687 C CA . LEU A 1 90 ? -16.390 -1.769 24.211 1.00 53.00 90 LEU A CA 1
ATOM 688 C C . LEU A 1 90 ? -16.784 -1.226 25.584 1.00 53.00 90 LEU A C 1
ATOM 690 O O . LEU A 1 90 ? -15.934 -1.068 26.452 1.00 53.00 90 LEU A O 1
ATOM 694 N N . GLU A 1 91 ? -18.082 -0.963 25.714 1.00 54.34 91 GLU A N 1
ATOM 695 C CA . GLU A 1 91 ? -18.821 -0.578 26.914 1.00 54.34 91 GLU A CA 1
ATOM 696 C C . GLU A 1 91 ? -18.355 0.723 27.605 1.00 54.34 91 GLU A C 1
ATOM 698 O O . GLU A 1 91 ? -17.205 0.852 28.024 1.00 54.34 91 GLU A O 1
ATOM 703 N N . PRO A 1 92 ? -19.256 1.705 27.824 1.00 56.19 92 PRO A N 1
ATOM 704 C CA . PRO A 1 92 ? -18.963 2.791 28.746 1.00 56.19 92 PRO A CA 1
ATOM 705 C C . PRO A 1 92 ? -18.729 2.178 30.129 1.00 56.19 92 PRO A C 1
ATOM 707 O O . PRO A 1 92 ? -19.671 1.732 30.791 1.00 56.19 92 PRO A O 1
ATOM 710 N N . VAL A 1 93 ? -17.461 2.126 30.546 1.00 56.34 93 VAL A N 1
ATOM 711 C CA . VAL A 1 93 ? -17.063 1.768 31.906 1.00 56.34 93 VAL A CA 1
ATOM 712 C C . VAL A 1 93 ? -17.843 2.691 32.829 1.00 56.34 93 VAL A C 1
ATOM 714 O O . VAL A 1 93 ? -17.620 3.898 32.860 1.00 56.34 93 VAL A O 1
ATOM 717 N N . LYS A 1 94 ? -18.818 2.136 33.549 1.00 59.56 94 LYS A N 1
ATOM 718 C CA . LYS A 1 94 ? -19.474 2.867 34.629 1.00 59.56 94 LYS A CA 1
ATOM 719 C C . LYS A 1 94 ? -18.380 3.193 35.639 1.00 59.56 94 LYS A C 1
ATOM 721 O O . LYS A 1 94 ? -17.659 2.279 36.037 1.00 59.56 94 LYS A O 1
ATOM 726 N N . ASP A 1 95 ? -18.301 4.448 36.082 1.00 59.12 95 ASP A N 1
ATOM 727 C CA . ASP A 1 95 ? -17.280 5.010 36.993 1.00 59.12 95 ASP A CA 1
ATOM 728 C C . ASP A 1 95 ? -17.140 4.289 38.363 1.00 59.12 95 ASP A C 1
ATOM 730 O O . ASP A 1 95 ? -16.484 4.774 39.279 1.00 59.12 95 ASP A O 1
ATOM 734 N N . THR A 1 96 ? -17.775 3.128 38.544 1.00 61.06 96 THR A N 1
ATOM 735 C CA . THR A 1 96 ? -17.822 2.325 39.770 1.00 61.06 96 THR A CA 1
ATOM 736 C C . THR A 1 96 ? -17.217 0.916 39.632 1.00 61.06 96 THR A C 1
ATOM 738 O O . THR A 1 96 ? -17.129 0.224 40.644 1.00 61.06 96 THR A O 1
ATOM 741 N N . ASP A 1 97 ? -16.769 0.480 38.443 1.00 70.06 97 ASP A N 1
ATOM 742 C CA . ASP A 1 97 ? -16.120 -0.833 38.236 1.00 70.06 97 ASP A CA 1
ATOM 743 C C . ASP A 1 97 ? -14.643 -0.707 37.810 1.00 70.06 97 ASP A C 1
ATOM 745 O O . ASP A 1 97 ? -14.272 -0.761 36.636 1.00 70.06 97 ASP A O 1
ATOM 749 N N . ILE A 1 98 ? -13.775 -0.559 38.813 1.00 80.25 98 ILE A N 1
ATOM 750 C CA . ILE A 1 98 ? -12.315 -0.450 38.650 1.00 80.25 98 ILE A CA 1
ATOM 751 C C . ILE A 1 98 ? -11.715 -1.738 38.056 1.00 80.25 98 ILE A C 1
ATOM 753 O O . ILE A 1 98 ? -10.705 -1.687 37.353 1.00 80.25 98 ILE A O 1
ATOM 757 N N . GLN A 1 99 ? -12.318 -2.902 38.321 1.00 83.19 99 GLN A N 1
ATOM 758 C CA . GLN A 1 99 ? -11.811 -4.182 37.819 1.00 83.19 99 GLN A CA 1
ATOM 759 C C . GLN A 1 99 ? -12.045 -4.307 36.310 1.00 83.19 99 GLN A C 1
ATOM 761 O O . GLN A 1 99 ? -11.141 -4.730 35.586 1.00 83.19 99 GLN A O 1
ATOM 766 N N . GLY A 1 100 ? -13.216 -3.877 35.828 1.00 83.56 100 GLY A N 1
ATOM 767 C CA . GLY A 1 100 ? -13.514 -3.774 34.399 1.00 83.56 100 GLY A CA 1
ATOM 768 C C . GLY A 1 100 ? -12.552 -2.834 33.668 1.00 83.56 100 GLY A C 1
ATOM 769 O O . GLY A 1 100 ? -11.987 -3.212 32.642 1.00 83.56 100 GLY A O 1
ATOM 770 N N . PHE A 1 101 ? -12.278 -1.659 34.249 1.00 84.81 101 PHE A N 1
ATOM 771 C CA . PHE A 1 101 ? -11.304 -0.706 33.705 1.00 84.81 101 PHE A CA 1
ATOM 772 C C . PHE A 1 101 ? -9.899 -1.312 33.577 1.00 84.81 101 PHE A C 1
ATOM 774 O O . PHE A 1 101 ? -9.306 -1.277 32.501 1.00 84.81 101 PHE A O 1
ATOM 781 N N . LEU A 1 102 ? -9.377 -1.919 34.650 1.00 88.12 102 LEU A N 1
ATOM 782 C CA . LEU A 1 102 ? -8.037 -2.520 34.650 1.00 88.12 102 LEU A CA 1
ATOM 783 C C . LEU A 1 102 ? -7.918 -3.682 33.659 1.00 88.12 102 LEU A C 1
ATOM 785 O O . LEU A 1 102 ? -6.873 -3.858 33.029 1.00 88.12 102 LEU A O 1
ATOM 789 N N . LYS A 1 103 ? -8.980 -4.478 33.505 1.00 89.56 103 LYS A N 1
ATOM 790 C CA . LYS A 1 103 ? -9.014 -5.556 32.516 1.00 89.56 103 LYS A CA 1
ATOM 791 C C . LYS A 1 103 ? -8.980 -5.000 31.091 1.00 89.56 103 LYS A C 1
ATOM 793 O O . LYS A 1 103 ? -8.185 -5.487 30.292 1.00 89.56 103 LYS A O 1
ATOM 798 N N . ASN A 1 104 ? -9.771 -3.965 30.808 1.00 87.25 104 ASN A N 1
ATOM 799 C CA . ASN A 1 104 ? -9.787 -3.302 29.506 1.00 87.25 104 ASN A CA 1
ATOM 800 C C . ASN A 1 104 ? -8.437 -2.646 29.182 1.00 87.25 104 ASN A C 1
ATOM 802 O O . ASN A 1 104 ? -7.919 -2.833 28.090 1.00 87.25 104 ASN A O 1
ATOM 806 N N . GLU A 1 105 ? -7.810 -1.961 30.141 1.00 90.62 105 GLU A N 1
ATOM 807 C CA . GLU A 1 105 ? -6.466 -1.394 29.967 1.00 90.62 105 GLU A CA 1
ATOM 808 C C . GLU A 1 105 ? -5.421 -2.473 29.672 1.00 90.62 105 GLU A C 1
ATOM 810 O O . GLU A 1 105 ? -4.612 -2.326 28.758 1.00 90.62 105 GLU A O 1
ATOM 815 N N . LYS A 1 106 ? -5.460 -3.603 30.391 1.00 93.69 106 LYS A N 1
ATOM 816 C CA . LYS A 1 106 ? -4.569 -4.739 30.117 1.00 93.69 106 LYS A CA 1
ATOM 817 C C . LYS A 1 106 ? -4.793 -5.298 28.709 1.00 93.69 106 LYS A C 1
ATOM 819 O O . LYS A 1 106 ? -3.826 -5.641 28.029 1.00 93.69 106 LYS A O 1
ATOM 824 N N . ASP A 1 107 ? -6.047 -5.447 28.294 1.00 93.81 107 ASP A N 1
ATOM 825 C CA . ASP A 1 107 ? -6.393 -5.983 26.978 1.00 93.81 107 ASP A CA 1
ATOM 826 C C . ASP A 1 107 ? -6.005 -4.999 25.857 1.00 93.81 107 ASP A C 1
ATOM 828 O O . ASP A 1 107 ? -5.392 -5.419 24.877 1.00 93.81 107 ASP A O 1
ATOM 832 N N . ASN A 1 108 ? -6.212 -3.692 26.043 1.00 92.31 108 ASN A N 1
ATOM 833 C CA . ASN A 1 108 ? -5.769 -2.640 25.121 1.00 92.31 108 ASN A CA 1
ATOM 834 C C . ASN A 1 108 ? -4.245 -2.533 25.031 1.00 92.31 108 ASN A C 1
ATOM 836 O O . ASN A 1 108 ? -3.709 -2.381 23.933 1.00 92.31 108 ASN A O 1
ATOM 840 N N . ALA A 1 109 ? -3.529 -2.644 26.152 1.00 95.31 109 ALA A N 1
ATOM 841 C CA . ALA A 1 109 ? -2.069 -2.655 26.163 1.00 95.31 109 ALA A CA 1
ATOM 842 C C . ALA A 1 109 ? -1.519 -3.868 25.401 1.00 95.31 109 ALA A C 1
ATOM 844 O O . ALA A 1 109 ? -0.578 -3.742 24.618 1.00 95.31 109 ALA A O 1
ATOM 845 N N . LEU A 1 110 ? -2.140 -5.039 25.581 1.00 96.44 110 LEU A N 1
ATOM 846 C CA . LEU A 1 110 ? -1.780 -6.248 24.846 1.00 96.44 110 LEU A CA 1
ATOM 847 C C . LEU A 1 110 ? -2.070 -6.103 23.346 1.00 96.44 110 LEU A C 1
ATOM 849 O O . LEU A 1 110 ? -1.220 -6.456 22.530 1.00 96.44 110 LEU A O 1
ATOM 853 N N . LEU A 1 111 ? -3.224 -5.541 22.980 1.00 96.50 111 LEU A N 1
ATOM 854 C CA . LEU A 1 111 ? -3.577 -5.284 21.585 1.00 96.50 111 LEU A CA 1
ATOM 855 C C . LEU A 1 111 ? -2.598 -4.293 20.938 1.00 96.50 111 LEU A C 1
ATOM 857 O O . LEU A 1 111 ? -2.066 -4.565 19.864 1.00 96.50 111 LEU A O 1
ATOM 861 N N . SER A 1 112 ? -2.272 -3.210 21.645 1.00 95.62 112 SER A N 1
ATOM 862 C CA . SER A 1 112 ? -1.316 -2.189 21.199 1.00 95.62 112 SER A CA 1
ATOM 863 C C . SER A 1 112 ? 0.082 -2.773 20.995 1.00 95.62 112 SER A C 1
ATOM 865 O O . SER A 1 112 ? 0.724 -2.499 19.984 1.00 95.62 112 SER A O 1
ATOM 867 N N . ALA A 1 113 ? 0.544 -3.637 21.905 1.00 97.44 113 ALA A N 1
ATOM 868 C CA . ALA A 1 113 ? 1.838 -4.306 21.778 1.00 97.44 113 ALA A CA 1
ATOM 869 C C . ALA A 1 113 ? 1.887 -5.261 20.571 1.00 97.44 113 ALA A C 1
ATOM 871 O O . ALA A 1 113 ? 2.901 -5.334 19.870 1.00 97.44 113 ALA A O 1
ATOM 872 N N . ILE A 1 114 ? 0.791 -5.979 20.297 1.00 96.38 114 ILE A N 1
ATOM 873 C CA . ILE A 1 114 ? 0.671 -6.840 19.112 1.00 96.38 114 ILE A CA 1
ATOM 874 C C . ILE A 1 114 ? 0.695 -5.996 17.835 1.00 96.38 114 ILE A C 1
ATOM 876 O O . ILE A 1 114 ? 1.412 -6.328 16.888 1.00 96.38 114 ILE A O 1
ATOM 880 N N . GLU A 1 115 ? -0.059 -4.900 17.796 1.00 96.44 115 GLU A N 1
ATOM 881 C CA . GLU A 1 115 ? -0.098 -3.999 16.645 1.00 96.44 115 GLU A CA 1
ATOM 882 C C . GLU A 1 115 ? 1.256 -3.338 16.382 1.00 96.44 115 GLU A C 1
ATOM 884 O O . GLU A 1 115 ? 1.705 -3.293 15.233 1.00 96.44 115 GLU A O 1
ATOM 889 N N . GLU A 1 116 ? 1.949 -2.888 17.428 1.00 97.19 116 GLU A N 1
ATOM 890 C CA . GLU A 1 116 ? 3.293 -2.325 17.321 1.00 97.19 116 GLU A CA 1
ATOM 891 C C . GLU A 1 116 ? 4.293 -3.367 16.807 1.00 9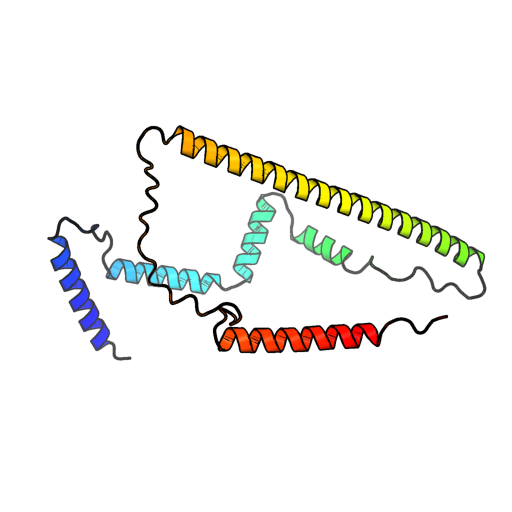7.19 116 GLU A C 1
ATOM 893 O O . GLU A 1 116 ? 5.058 -3.087 15.879 1.00 97.19 116 GLU A O 1
ATOM 898 N N . SER A 1 117 ? 4.247 -4.592 17.341 1.00 97.88 117 SER A N 1
ATOM 899 C CA . SER A 1 117 ? 5.077 -5.700 16.864 1.00 97.88 117 SER A CA 1
ATOM 900 C C . SER A 1 117 ? 4.822 -5.988 15.384 1.00 97.88 117 SER A C 1
ATOM 902 O O . SER A 1 117 ? 5.771 -6.042 14.601 1.00 97.88 117 SER A O 1
ATOM 904 N N . ARG A 1 118 ? 3.553 -6.080 14.967 1.00 97.94 118 ARG A N 1
ATOM 905 C CA . ARG A 1 118 ? 3.172 -6.281 13.563 1.00 97.94 118 ARG A CA 1
ATOM 906 C C . ARG A 1 118 ? 3.696 -5.155 12.676 1.00 97.94 118 ARG A C 1
ATOM 908 O O . ARG A 1 118 ? 4.288 -5.430 11.633 1.00 97.94 118 ARG A O 1
ATOM 915 N N . LYS A 1 119 ? 3.483 -3.899 13.077 1.00 97.62 119 LYS A N 1
ATOM 916 C CA . LYS A 1 119 ? 3.926 -2.719 12.323 1.00 97.62 119 LYS A CA 1
ATOM 917 C C . LYS A 1 119 ? 5.444 -2.704 12.172 1.00 97.62 119 LYS A C 1
ATOM 919 O O . LYS A 1 119 ? 5.944 -2.451 11.078 1.00 97.62 119 LYS A O 1
ATOM 924 N N . ARG A 1 120 ? 6.173 -3.033 13.241 1.00 97.62 120 ARG A N 1
ATOM 925 C CA . ARG A 1 120 ? 7.633 -3.142 13.226 1.00 97.62 120 ARG A CA 1
ATOM 926 C C . ARG A 1 120 ? 8.108 -4.248 12.288 1.00 97.62 120 ARG A C 1
ATOM 928 O O . ARG A 1 120 ? 8.981 -3.994 11.466 1.00 97.62 120 ARG A O 1
ATOM 935 N N . THR A 1 121 ? 7.537 -5.448 12.378 1.00 97.69 121 THR A N 1
ATOM 936 C CA . THR A 1 121 ? 7.913 -6.570 11.505 1.00 97.69 121 THR A CA 1
ATOM 937 C C . THR A 1 121 ? 7.628 -6.257 10.041 1.00 97.69 121 THR A C 1
ATOM 939 O O . THR A 1 121 ? 8.469 -6.534 9.190 1.00 97.69 121 THR A O 1
ATOM 942 N N . PHE A 1 122 ? 6.482 -5.641 9.744 1.00 97.75 122 PHE A N 1
ATOM 943 C CA . PHE A 1 122 ? 6.143 -5.248 8.380 1.00 97.75 122 PHE A CA 1
ATOM 944 C C . PHE A 1 122 ? 7.112 -4.192 7.838 1.00 97.75 122 PHE A C 1
ATOM 946 O O . PHE A 1 122 ? 7.643 -4.369 6.748 1.00 97.75 122 PHE A O 1
ATOM 953 N N . GLY A 1 123 ? 7.421 -3.156 8.627 1.00 97.88 123 GLY A N 1
ATOM 954 C CA . GLY A 1 123 ? 8.400 -2.139 8.236 1.00 97.88 123 GLY A CA 1
ATOM 955 C C . GLY A 1 123 ? 9.803 -2.714 8.012 1.00 97.88 123 GLY A C 1
ATOM 956 O O . GLY A 1 123 ? 10.474 -2.341 7.058 1.00 97.88 123 GLY A O 1
ATOM 957 N N . MET A 1 124 ? 10.234 -3.674 8.838 1.00 97.75 124 MET A N 1
ATOM 958 C CA . MET A 1 124 ? 11.508 -4.372 8.626 1.00 97.75 124 MET A CA 1
ATOM 959 C C . MET A 1 124 ? 11.513 -5.205 7.339 1.00 97.75 124 MET A C 1
ATOM 961 O O . MET A 1 124 ? 12.509 -5.209 6.622 1.00 97.75 124 MET A O 1
ATOM 965 N N . ALA A 1 125 ? 10.420 -5.913 7.045 1.00 97.88 125 ALA A N 1
ATOM 966 C CA . ALA A 1 125 ? 10.305 -6.717 5.832 1.00 97.88 125 ALA A CA 1
ATOM 967 C C . ALA A 1 125 ? 10.272 -5.848 4.566 1.00 97.88 125 ALA A C 1
ATOM 969 O O . ALA A 1 125 ? 10.915 -6.190 3.577 1.00 97.88 125 ALA A O 1
ATOM 970 N N . GLU A 1 126 ? 9.557 -4.722 4.605 1.00 97.94 126 GLU A N 1
ATOM 971 C CA . GLU A 1 126 ? 9.505 -3.753 3.509 1.00 97.94 126 GLU A CA 1
ATOM 972 C C . GLU A 1 126 ? 10.883 -3.144 3.239 1.00 97.94 126 GLU A C 1
ATOM 974 O O . GLU A 1 126 ? 11.329 -3.113 2.094 1.00 97.94 126 GLU A O 1
ATOM 979 N N . GLU A 1 127 ? 11.590 -2.733 4.291 1.00 97.62 127 GLU A N 1
ATOM 980 C CA . GLU A 1 127 ? 12.928 -2.162 4.165 1.00 97.62 127 GLU A CA 1
ATOM 981 C C . GLU A 1 127 ? 13.931 -3.180 3.611 1.00 97.62 127 GLU A C 1
ATOM 983 O O . GLU A 1 127 ? 14.676 -2.875 2.679 1.00 97.62 127 GLU A O 1
ATOM 988 N N . TYR A 1 128 ? 13.890 -4.418 4.112 1.00 98.00 128 TYR A N 1
ATOM 989 C CA . TYR A 1 128 ? 14.709 -5.509 3.589 1.00 98.00 128 TYR A CA 1
ATOM 990 C C . TYR A 1 128 ? 14.396 -5.805 2.117 1.00 98.00 128 TYR A C 1
ATOM 992 O O . TYR A 1 128 ? 15.302 -5.963 1.300 1.00 98.00 128 TYR A O 1
ATOM 1000 N N . HIS A 1 129 ? 13.113 -5.847 1.751 1.00 97.75 129 HIS A N 1
ATOM 1001 C CA . HIS A 1 129 ? 12.698 -6.058 0.368 1.00 97.75 129 HIS A CA 1
ATOM 1002 C C . HIS A 1 129 ? 13.194 -4.932 -0.546 1.00 97.75 129 HIS A C 1
ATOM 1004 O O . HIS A 1 129 ? 13.739 -5.198 -1.618 1.00 97.75 129 HIS A O 1
ATOM 1010 N N . ARG A 1 130 ? 13.065 -3.678 -0.103 1.00 97.81 130 ARG A N 1
ATOM 1011 C CA . ARG A 1 130 ? 13.549 -2.494 -0.817 1.00 97.81 130 ARG A CA 1
ATOM 1012 C C . ARG A 1 130 ? 15.062 -2.550 -1.030 1.00 97.81 130 ARG A C 1
ATOM 1014 O O . ARG A 1 130 ? 15.532 -2.260 -2.128 1.00 97.81 130 ARG A O 1
ATOM 1021 N N . GLU A 1 131 ? 15.823 -2.921 -0.005 1.00 98.00 131 GLU A N 1
ATOM 1022 C CA . GLU A 1 131 ? 17.276 -3.078 -0.103 1.00 98.00 131 GLU A CA 1
ATOM 1023 C C . GLU A 1 131 ? 17.658 -4.206 -1.069 1.00 98.00 131 GLU A C 1
ATOM 1025 O O . GLU A 1 131 ? 18.482 -3.994 -1.959 1.00 98.00 131 GLU A O 1
ATOM 1030 N N . SER A 1 132 ? 16.992 -5.362 -0.977 1.00 97.69 132 SER A N 1
ATOM 1031 C CA . SER A 1 132 ? 17.200 -6.480 -1.906 1.00 97.69 132 SER A CA 1
ATOM 1032 C C . SER A 1 132 ? 16.939 -6.066 -3.354 1.00 97.69 132 SER A C 1
ATOM 1034 O O . SER A 1 132 ? 17.742 -6.363 -4.236 1.00 97.69 132 SER A O 1
ATOM 1036 N N . MET A 1 133 ? 15.865 -5.310 -3.603 1.00 97.81 133 MET A N 1
ATOM 1037 C CA . MET A 1 133 ? 15.546 -4.808 -4.941 1.00 97.81 133 MET A CA 1
ATOM 1038 C C . MET A 1 133 ? 16.617 -3.871 -5.496 1.00 97.81 133 MET A C 1
ATOM 1040 O O . MET A 1 133 ? 16.927 -3.936 -6.684 1.00 97.81 133 MET A O 1
ATOM 1044 N N . LEU A 1 134 ? 17.219 -3.024 -4.657 1.00 97.44 134 LEU A N 1
ATOM 1045 C CA . LEU A 1 134 ? 18.324 -2.164 -5.087 1.00 97.44 134 LEU A CA 1
ATOM 1046 C C . LEU A 1 134 ? 19.579 -2.970 -5.429 1.00 97.44 134 LEU A C 1
ATOM 1048 O O . LEU A 1 134 ? 20.246 -2.668 -6.419 1.00 97.44 134 LEU A O 1
ATOM 1052 N N . VAL A 1 135 ? 19.887 -4.002 -4.642 1.00 97.69 135 VAL A N 1
ATOM 1053 C CA . VAL A 1 135 ? 21.020 -4.896 -4.914 1.00 97.69 135 VAL A CA 1
ATOM 1054 C C . VAL A 1 135 ? 20.805 -5.658 -6.222 1.00 97.69 135 VAL A C 1
ATOM 1056 O O . VAL A 1 135 ? 21.702 -5.695 -7.064 1.00 97.69 135 VAL A O 1
ATOM 1059 N N . GLU A 1 136 ? 19.617 -6.225 -6.430 1.00 97.25 136 GLU A N 1
ATOM 1060 C CA . GLU A 1 136 ? 19.266 -6.905 -7.680 1.00 97.25 136 GLU A CA 1
ATOM 1061 C C . GLU A 1 136 ? 19.328 -5.957 -8.879 1.00 97.25 136 GLU A C 1
ATOM 1063 O O . GLU A 1 136 ? 19.863 -6.316 -9.929 1.00 97.25 136 GLU A O 1
ATOM 1068 N N . TRP A 1 137 ? 18.843 -4.725 -8.719 1.00 97.44 137 TRP A N 1
ATOM 1069 C CA . TRP A 1 137 ? 18.932 -3.703 -9.755 1.00 97.44 137 TRP A CA 1
ATOM 1070 C C . TRP A 1 137 ? 20.381 -3.398 -10.144 1.00 97.44 137 TRP A C 1
ATOM 1072 O O . TRP A 1 137 ? 20.701 -3.334 -11.333 1.00 97.44 137 TRP A O 1
ATOM 1082 N N . GLU A 1 138 ? 21.276 -3.256 -9.166 1.00 96.69 138 GLU A N 1
ATOM 1083 C CA . GLU A 1 138 ? 22.692 -3.019 -9.441 1.00 96.69 138 GLU A CA 1
ATOM 1084 C C . GLU A 1 138 ? 23.329 -4.207 -10.174 1.00 96.69 138 GLU A C 1
ATOM 1086 O O . GLU A 1 138 ? 24.043 -4.017 -11.157 1.00 96.69 138 GLU A O 1
ATOM 1091 N N . GLN A 1 139 ? 22.999 -5.440 -9.782 1.00 96.50 139 GLN A N 1
ATOM 1092 C CA . GLN A 1 139 ? 23.471 -6.638 -10.482 1.00 96.50 139 GLN A CA 1
ATOM 1093 C C . GLN A 1 139 ? 22.969 -6.701 -11.927 1.00 96.50 139 GLN A C 1
ATOM 1095 O O . GLN A 1 139 ? 23.723 -7.067 -12.829 1.00 96.50 139 GLN A O 1
ATOM 1100 N N . VAL A 1 140 ? 21.704 -6.349 -12.175 1.00 95.94 140 VAL A N 1
ATOM 1101 C CA . VAL A 1 140 ? 21.143 -6.297 -13.532 1.00 95.94 140 VAL A CA 1
ATOM 1102 C C . VAL A 1 140 ? 21.841 -5.223 -14.358 1.00 95.94 140 VAL A C 1
ATOM 1104 O O . VAL A 1 140 ? 22.214 -5.490 -15.498 1.00 95.94 140 VAL A O 1
ATOM 1107 N N . LYS A 1 141 ? 22.086 -4.043 -13.786 1.00 95.88 141 LYS A N 1
ATOM 1108 C CA . LYS A 1 141 ? 22.825 -2.963 -14.448 1.00 95.88 141 LYS A CA 1
ATOM 1109 C C . LYS A 1 141 ? 24.234 -3.408 -14.839 1.00 95.88 141 LYS A C 1
ATOM 1111 O O . LYS A 1 141 ? 24.622 -3.244 -15.993 1.00 95.88 141 LYS A O 1
ATOM 1116 N N . GLN A 1 142 ? 24.966 -4.025 -13.911 1.00 94.88 142 GLN A N 1
ATOM 1117 C CA . GLN A 1 142 ? 26.295 -4.578 -14.179 1.00 94.88 142 GLN A CA 1
ATOM 1118 C C . GLN A 1 142 ? 26.251 -5.672 -15.247 1.00 94.88 142 GLN A C 1
ATOM 1120 O O . GLN A 1 142 ? 27.101 -5.693 -16.133 1.00 94.88 142 GLN A O 1
ATOM 1125 N N . ARG A 1 143 ? 25.243 -6.551 -15.210 1.00 94.19 143 ARG A N 1
ATOM 1126 C CA . ARG A 1 143 ? 25.054 -7.602 -16.216 1.00 94.19 143 ARG A CA 1
ATOM 1127 C C . ARG A 1 143 ? 24.810 -7.014 -17.601 1.00 94.19 143 ARG A C 1
ATOM 1129 O O . ARG A 1 143 ? 25.463 -7.447 -18.539 1.00 94.19 143 ARG A O 1
ATOM 1136 N N . ILE A 1 144 ? 23.918 -6.031 -17.728 1.00 93.06 144 ILE A N 1
ATOM 1137 C CA . ILE A 1 144 ? 23.645 -5.348 -19.001 1.00 93.06 144 ILE A CA 1
ATOM 1138 C C . ILE A 1 144 ? 24.917 -4.682 -19.515 1.00 93.06 144 ILE A C 1
ATOM 1140 O O . ILE A 1 144 ? 25.274 -4.882 -20.669 1.00 93.06 144 ILE A O 1
ATOM 1144 N N . LEU A 1 145 ? 25.628 -3.946 -18.659 1.00 91.75 145 LEU A N 1
ATOM 1145 C CA . LEU A 1 145 ? 26.882 -3.292 -19.022 1.00 91.75 145 LEU A CA 1
ATOM 1146 C C . LEU A 1 145 ? 27.916 -4.314 -19.509 1.00 91.75 145 LEU A C 1
ATOM 1148 O O . LEU A 1 145 ? 28.492 -4.136 -20.576 1.00 91.75 145 LEU A O 1
ATOM 1152 N N . HIS A 1 146 ? 28.087 -5.425 -18.792 1.00 88.81 146 HIS A N 1
ATOM 1153 C CA . HIS A 1 146 ? 28.992 -6.498 -19.194 1.00 88.81 146 HIS A CA 1
ATOM 1154 C C . HIS A 1 146 ? 28.556 -7.176 -20.499 1.00 88.81 146 HIS A C 1
ATOM 1156 O O . HIS A 1 146 ? 29.404 -7.487 -21.325 1.00 88.81 146 HIS A O 1
ATOM 1162 N N . THR A 1 147 ? 27.255 -7.379 -20.726 1.00 86.94 147 THR A N 1
ATOM 1163 C CA . THR A 1 147 ? 26.739 -7.891 -22.003 1.00 86.94 147 THR A CA 1
ATOM 1164 C C . THR A 1 147 ? 27.012 -6.916 -23.142 1.00 86.94 147 THR A C 1
ATOM 1166 O O . THR A 1 147 ? 27.469 -7.365 -24.182 1.00 86.94 147 THR A O 1
ATOM 1169 N N . LEU A 1 148 ? 26.802 -5.611 -22.940 1.00 83.12 148 LEU A N 1
ATOM 1170 C CA . LEU A 1 148 ? 27.058 -4.575 -23.946 1.00 83.12 148 LEU A CA 1
ATOM 1171 C C . LEU A 1 148 ? 28.549 -4.461 -24.297 1.00 83.12 148 LEU A C 1
ATOM 1173 O O . LEU A 1 148 ? 28.890 -4.354 -25.472 1.00 83.12 148 LEU A O 1
ATOM 1177 N N . LEU A 1 149 ? 29.431 -4.536 -23.296 1.00 74.62 149 LEU A N 1
ATOM 1178 C CA . LEU A 1 149 ? 30.885 -4.558 -23.486 1.00 74.62 149 LEU A CA 1
ATOM 1179 C C . LEU A 1 149 ? 31.363 -5.856 -24.148 1.00 74.62 149 LEU A C 1
ATOM 1181 O O . LEU A 1 149 ? 32.207 -5.807 -25.034 1.00 74.62 149 LEU A O 1
ATOM 1185 N N . ALA A 1 150 ? 30.804 -7.009 -23.770 1.00 64.06 150 ALA A N 1
ATOM 1186 C CA . ALA A 1 150 ? 31.133 -8.295 -24.386 1.00 64.06 150 ALA A CA 1
ATOM 1187 C C . ALA A 1 150 ? 30.600 -8.418 -25.825 1.00 64.06 150 ALA A C 1
ATOM 1189 O O . ALA A 1 150 ? 31.197 -9.113 -26.638 1.00 64.06 150 ALA A O 1
ATOM 1190 N N . SER A 1 151 ? 29.504 -7.731 -26.163 1.00 60.38 151 SER A N 1
ATOM 1191 C CA . SER A 1 151 ? 29.033 -7.576 -27.546 1.00 60.38 151 SER A CA 1
ATOM 1192 C C . SER A 1 151 ? 29.775 -6.483 -28.328 1.00 60.38 151 SER A C 1
ATOM 1194 O O . SER A 1 151 ? 29.459 -6.270 -29.491 1.00 60.38 151 SER A O 1
ATOM 1196 N N . GLY A 1 152 ? 30.717 -5.776 -27.693 1.00 53.50 152 GLY A N 1
ATOM 1197 C CA . GLY A 1 152 ? 31.405 -4.603 -28.233 1.00 53.50 152 GLY A CA 1
ATOM 1198 C C . GLY A 1 152 ? 32.807 -4.856 -28.792 1.00 53.50 152 GLY A C 1
ATOM 1199 O O . GLY A 1 152 ? 33.470 -3.885 -29.141 1.00 53.50 152 GLY A O 1
ATOM 1200 N N . GLU A 1 153 ? 33.275 -6.108 -28.904 1.00 54.19 153 GLU A N 1
ATOM 1201 C CA . GLU A 1 153 ? 34.518 -6.380 -29.655 1.00 54.19 153 GLU A CA 1
ATOM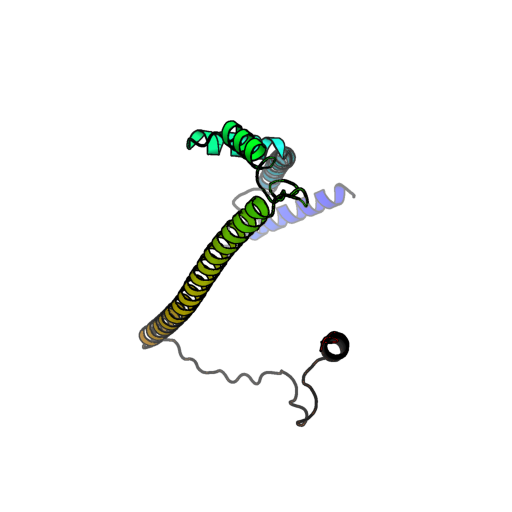 1202 C C . GLU A 1 153 ? 34.368 -6.117 -31.165 1.00 54.19 153 GLU A C 1
ATOM 1204 O O . GLU A 1 153 ? 35.377 -5.914 -31.829 1.00 54.19 153 GLU A O 1
ATOM 1209 N N . ASP A 1 154 ? 33.142 -5.988 -31.685 1.00 54.28 154 ASP A N 1
ATOM 1210 C CA . ASP A 1 154 ? 32.878 -5.418 -33.009 1.00 54.28 154 ASP A CA 1
ATOM 1211 C C . ASP A 1 154 ? 31.679 -4.446 -32.943 1.00 54.28 154 ASP A C 1
ATOM 1213 O O . ASP A 1 154 ? 30.536 -4.849 -32.738 1.00 54.28 154 ASP A O 1
ATOM 1217 N N . ALA A 1 155 ? 31.946 -3.157 -33.180 1.00 51.44 155 ALA A N 1
ATOM 1218 C CA . ALA A 1 155 ? 30.985 -2.112 -33.570 1.00 51.44 155 ALA A CA 1
ATOM 1219 C C . ALA A 1 155 ? 30.127 -1.389 -32.504 1.00 51.44 155 ALA A C 1
ATOM 1221 O O . ALA A 1 155 ? 28.976 -1.057 -32.783 1.00 51.44 155 ALA A O 1
ATOM 1222 N N . LEU A 1 156 ? 30.690 -0.990 -31.359 1.00 52.44 156 LEU A N 1
ATOM 1223 C CA . LEU A 1 156 ? 30.207 0.220 -30.665 1.00 52.44 156 LEU A CA 1
ATOM 1224 C C . LEU A 1 156 ? 31.383 1.144 -30.348 1.00 52.44 156 LEU A C 1
ATOM 1226 O O . LEU A 1 156 ? 31.862 1.224 -29.218 1.00 52.44 156 LEU A O 1
ATOM 1230 N N . ASP A 1 157 ? 31.848 1.837 -31.387 1.00 46.53 157 ASP A N 1
ATOM 1231 C CA . ASP A 1 157 ? 32.695 3.011 -31.232 1.00 46.53 157 ASP A CA 1
ATOM 1232 C C . ASP A 1 157 ? 31.849 4.102 -30.565 1.00 46.53 157 ASP A C 1
ATOM 1234 O O . ASP A 1 157 ? 31.084 4.817 -31.209 1.00 46.53 157 ASP A O 1
ATOM 1238 N N . PHE A 1 158 ? 31.923 4.189 -29.238 1.00 51.28 158 PHE A N 1
ATOM 1239 C CA . PHE A 1 158 ? 31.541 5.403 -28.532 1.00 51.28 158 PHE A CA 1
ATOM 1240 C C . PHE A 1 158 ? 32.652 6.433 -28.757 1.00 51.28 158 PHE A C 1
ATOM 1242 O O . PHE A 1 158 ? 33.294 6.880 -27.801 1.00 51.28 158 PHE A O 1
ATOM 1249 N N . THR A 1 159 ? 32.877 6.848 -30.008 1.00 51.56 159 THR A N 1
ATOM 1250 C CA . THR A 1 159 ? 33.351 8.207 -30.214 1.00 51.56 159 THR A CA 1
ATOM 1251 C C . THR A 1 159 ? 32.259 9.071 -29.619 1.00 51.56 159 THR A C 1
ATOM 1253 O O . THR A 1 159 ? 31.141 9.192 -30.117 1.00 51.56 159 THR A O 1
ATOM 1256 N N . GLN A 1 160 ? 32.558 9.632 -28.456 1.00 53.44 160 GLN A N 1
ATOM 1257 C CA . GLN A 1 160 ? 31.962 10.882 -28.057 1.00 53.44 160 GLN A CA 1
ATOM 1258 C C . GLN A 1 160 ? 32.320 11.861 -29.177 1.00 53.44 160 GLN A C 1
ATOM 1260 O O . GLN A 1 160 ? 33.354 12.523 -29.119 1.00 53.44 160 GLN A O 1
ATOM 1265 N N . GLU A 1 161 ? 31.509 11.875 -30.237 1.00 42.47 161 GLU A N 1
ATOM 1266 C CA . GLU A 1 161 ? 31.429 12.972 -31.181 1.00 42.47 161 GLU A CA 1
ATOM 1267 C C . GLU A 1 161 ? 31.169 14.173 -30.284 1.00 42.47 161 GLU A C 1
ATOM 1269 O O . GLU A 1 161 ? 30.075 14.369 -29.745 1.00 42.47 161 GLU A O 1
ATOM 1274 N N . ASN A 1 162 ? 32.243 14.895 -29.989 1.00 50.56 162 ASN A N 1
ATOM 1275 C CA . ASN A 1 162 ? 32.230 16.102 -29.197 1.00 50.56 162 ASN A CA 1
ATOM 1276 C C . ASN A 1 162 ? 31.648 17.181 -30.116 1.00 50.56 162 ASN A C 1
ATOM 1278 O O . ASN A 1 162 ? 32.339 18.109 -30.526 1.00 50.56 162 ASN A O 1
ATOM 1282 N N . GLU A 1 163 ? 30.391 16.987 -30.516 1.00 41.41 163 GLU A N 1
ATOM 1283 C CA . GLU A 1 163 ? 29.570 18.001 -31.143 1.00 41.41 163 GLU A CA 1
ATOM 1284 C C . GLU A 1 163 ? 29.568 19.174 -30.162 1.00 41.41 163 GLU A C 1
ATOM 1286 O O . GLU A 1 163 ? 29.179 18.990 -28.998 1.00 41.41 163 GLU A O 1
ATOM 1291 N N . PRO A 1 164 ? 30.071 20.357 -30.557 1.00 46.31 164 PRO A N 1
ATOM 1292 C CA . PRO A 1 164 ? 30.032 21.527 -29.707 1.00 46.31 164 PRO A CA 1
ATOM 1293 C C . PRO A 1 164 ? 28.563 21.836 -29.455 1.00 46.31 164 PRO A C 1
ATOM 1295 O O . PRO A 1 164 ? 27.867 22.416 -30.284 1.00 46.31 164 PRO A O 1
ATOM 1298 N N . SER A 1 165 ? 28.084 21.389 -28.299 1.00 41.75 165 SER A N 1
ATOM 1299 C CA . SER A 1 165 ? 26.730 21.623 -27.844 1.00 41.75 165 SER A CA 1
ATOM 1300 C C . SER A 1 165 ? 26.501 23.130 -27.871 1.00 41.75 165 SER A C 1
ATOM 1302 O O . SER A 1 165 ? 27.091 23.874 -27.088 1.00 41.75 165 SER A O 1
ATOM 1304 N N . TYR A 1 166 ? 25.647 23.592 -28.786 1.00 50.66 166 TYR A N 1
ATOM 1305 C CA . TYR A 1 166 ? 25.195 24.982 -28.898 1.00 50.66 166 TYR A CA 1
ATOM 1306 C C . TYR A 1 166 ? 24.298 25.393 -27.707 1.00 50.66 166 TYR A C 1
ATOM 1308 O O . TYR A 1 166 ? 23.425 26.252 -27.826 1.00 50.66 166 TYR A O 1
ATOM 1316 N N . LEU A 1 167 ? 24.502 24.790 -26.534 1.00 45.25 167 LEU A N 1
ATOM 1317 C CA . LEU A 1 167 ? 23.869 25.151 -25.278 1.00 45.25 167 LEU A CA 1
ATOM 1318 C C . LEU A 1 167 ? 24.771 26.135 -24.534 1.00 45.25 167 LEU A C 1
ATOM 1320 O O . LEU A 1 167 ? 25.566 25.779 -23.674 1.00 45.25 167 LEU A O 1
ATOM 1324 N N . SER A 1 168 ? 24.605 27.390 -24.948 1.00 46.50 168 SER A N 1
ATOM 1325 C CA . SER A 1 168 ? 24.637 28.604 -24.132 1.00 46.50 168 SER A CA 1
ATOM 1326 C C . SER A 1 168 ? 25.643 28.638 -22.976 1.00 46.50 168 SER A C 1
ATOM 1328 O O . SER A 1 168 ? 25.360 28.186 -21.870 1.00 46.50 168 SER A O 1
ATOM 1330 N N . ASP A 1 169 ? 26.765 29.301 -23.256 1.00 45.88 169 ASP A N 1
ATOM 1331 C CA . ASP A 1 169 ? 27.475 30.242 -22.382 1.00 45.88 169 ASP A CA 1
ATOM 1332 C C . ASP A 1 169 ? 27.318 29.988 -20.872 1.00 45.88 169 ASP A C 1
ATOM 1334 O O . ASP A 1 169 ? 26.378 30.453 -20.218 1.00 45.88 169 ASP A O 1
ATOM 1338 N N . VAL A 1 170 ? 28.287 29.266 -20.307 1.00 48.38 170 VAL A N 1
ATOM 1339 C CA . VAL A 1 170 ? 28.543 29.269 -18.866 1.00 48.38 170 VAL A CA 1
ATOM 1340 C C . VAL A 1 170 ? 28.939 30.695 -18.485 1.00 48.38 170 VAL A C 1
ATOM 1342 O O . VAL A 1 170 ? 30.110 31.072 -18.496 1.00 48.38 170 VAL A O 1
ATOM 1345 N N . GLY A 1 171 ? 27.935 31.502 -18.147 1.00 57.72 171 GLY A N 1
ATOM 1346 C CA . GLY A 1 171 ? 28.139 32.778 -17.483 1.00 57.72 171 GLY A CA 1
ATOM 1347 C C . GLY A 1 171 ? 28.907 32.583 -16.166 1.00 57.72 171 GLY A C 1
ATOM 1348 O O . GLY A 1 171 ? 28.874 31.501 -15.572 1.00 57.72 171 GLY A O 1
ATOM 1349 N N . PRO A 1 172 ? 29.613 33.622 -15.687 1.00 53.75 172 PRO A N 1
ATOM 1350 C CA . PRO A 1 172 ? 30.574 33.508 -14.595 1.00 53.75 172 PRO A CA 1
ATOM 1351 C C . PRO A 1 172 ? 29.963 32.920 -13.309 1.00 53.75 172 PRO A C 1
ATOM 1353 O O . PRO A 1 172 ? 28.774 33.125 -13.026 1.00 53.75 172 PRO A O 1
ATOM 1356 N N . PRO A 1 173 ? 30.779 32.217 -12.499 1.00 50.62 173 PRO A N 1
ATOM 1357 C CA . PRO A 1 173 ? 30.319 31.488 -11.324 1.00 50.62 173 PRO A CA 1
ATOM 1358 C C . PRO A 1 173 ? 29.633 32.434 -10.335 1.00 50.62 173 PRO A C 1
ATOM 1360 O O . PRO A 1 173 ? 30.198 33.444 -9.921 1.00 50.62 173 PRO A O 1
ATOM 1363 N N . GLY A 1 174 ? 28.395 32.101 -9.964 1.00 56.00 174 GLY A N 1
ATOM 1364 C CA . GLY A 1 174 ? 27.579 32.883 -9.028 1.00 56.00 174 GLY A CA 1
ATOM 1365 C C . GLY A 1 174 ? 26.222 33.328 -9.574 1.00 56.00 174 GLY A C 1
ATOM 1366 O O . GLY A 1 174 ? 25.412 33.858 -8.814 1.00 56.00 174 GLY A O 1
ATOM 1367 N N . ARG A 1 175 ? 25.925 33.085 -10.856 1.00 55.16 175 ARG A N 1
ATOM 1368 C CA . ARG A 1 175 ? 24.568 33.234 -11.397 1.00 55.16 175 ARG A CA 1
ATOM 1369 C C . ARG A 1 175 ? 23.907 31.870 -11.546 1.00 55.16 175 ARG A C 1
ATOM 1371 O O . ARG A 1 175 ? 24.449 30.970 -12.170 1.00 55.16 175 ARG A O 1
ATOM 1378 N N . SER A 1 176 ? 22.743 31.734 -10.916 1.00 56.59 176 SER A N 1
ATOM 1379 C CA . SER A 1 176 ? 21.887 30.553 -10.995 1.00 56.59 176 SER A CA 1
ATOM 1380 C C . SER A 1 176 ? 21.550 30.258 -12.457 1.00 56.59 176 SER A C 1
ATOM 1382 O O . SER A 1 176 ? 20.980 31.122 -13.117 1.00 56.59 176 SER A O 1
ATOM 1384 N N . SER A 1 177 ? 21.838 29.047 -12.936 1.00 65.25 177 SER A N 1
ATOM 1385 C CA . SER A 1 177 ? 21.499 28.545 -14.283 1.00 65.25 177 SER A CA 1
ATOM 1386 C C . SER A 1 177 ? 19.996 28.302 -14.488 1.00 65.25 177 SER A C 1
ATOM 1388 O O . SER A 1 177 ? 19.611 27.508 -15.335 1.00 65.25 177 SER A O 1
ATOM 1390 N N . LEU A 1 178 ? 19.158 28.930 -13.661 1.00 64.69 178 LEU A N 1
ATOM 1391 C CA . LEU A 1 178 ? 17.713 28.752 -13.667 1.00 64.69 178 LEU A CA 1
ATOM 1392 C C . LEU A 1 178 ? 17.087 29.862 -14.498 1.00 64.69 178 LEU A C 1
ATOM 1394 O O . LEU A 1 178 ? 17.418 31.039 -14.312 1.00 64.69 178 LEU A O 1
ATOM 1398 N N . ASP A 1 179 ? 16.156 29.481 -15.363 1.00 78.50 179 ASP A N 1
ATOM 1399 C CA . ASP A 1 179 ? 15.363 30.419 -16.144 1.00 78.50 179 ASP A CA 1
ATOM 1400 C C . ASP A 1 179 ? 14.571 31.372 -15.218 1.00 78.50 179 ASP A C 1
ATOM 1402 O O . ASP A 1 179 ? 14.315 31.090 -14.043 1.00 78.50 179 ASP A O 1
ATOM 1406 N N . SER A 1 180 ? 14.178 32.544 -15.721 1.00 80.69 180 SER A N 1
ATOM 1407 C CA . SER A 1 180 ? 13.485 33.587 -14.946 1.00 80.69 180 SER A CA 1
ATOM 1408 C C . SER A 1 180 ? 12.221 33.058 -14.251 1.00 80.69 180 SER A C 1
ATOM 1410 O O . SER A 1 180 ? 11.935 33.407 -13.095 1.00 80.69 180 SER A O 1
ATOM 1412 N N . ILE A 1 181 ? 11.498 32.164 -14.934 1.00 81.81 181 ILE A N 1
ATOM 1413 C CA . ILE A 1 181 ? 10.288 31.507 -14.430 1.00 81.81 181 ILE A CA 1
ATOM 1414 C C . ILE A 1 181 ? 10.643 30.498 -13.329 1.00 81.81 181 ILE A C 1
ATOM 1416 O O . ILE A 1 181 ? 10.019 30.493 -12.263 1.00 81.81 181 ILE A O 1
ATOM 1420 N N . GLU A 1 182 ? 11.691 29.702 -13.532 1.00 81.31 182 GLU A N 1
ATOM 1421 C CA . GLU A 1 182 ? 12.186 28.731 -12.551 1.00 81.31 182 GLU A CA 1
ATOM 1422 C C . GLU A 1 182 ? 12.688 29.423 -11.278 1.00 81.31 182 GLU A C 1
ATOM 1424 O O . GLU A 1 182 ? 12.362 29.005 -10.165 1.00 81.31 182 GLU A O 1
ATOM 1429 N N . MET A 1 183 ? 13.390 30.553 -11.412 1.00 84.38 183 MET A N 1
ATOM 1430 C CA . MET A 1 183 ? 13.783 31.388 -10.277 1.00 84.38 183 MET A CA 1
ATOM 1431 C C . MET A 1 183 ? 12.576 31.959 -9.524 1.00 84.38 183 MET A C 1
ATOM 1433 O O . MET A 1 183 ? 12.613 32.062 -8.294 1.00 84.38 183 MET A O 1
ATOM 1437 N N . ALA A 1 184 ? 11.507 32.360 -10.219 1.00 82.94 184 ALA A N 1
ATOM 1438 C CA . ALA A 1 184 ? 10.291 32.848 -9.571 1.00 82.94 184 ALA A CA 1
ATOM 1439 C C . ALA A 1 184 ? 9.610 31.742 -8.751 1.00 82.94 184 ALA A C 1
ATOM 1441 O O . ALA A 1 184 ? 9.225 31.980 -7.601 1.00 82.94 184 ALA A O 1
ATOM 1442 N N . TYR A 1 185 ? 9.546 30.526 -9.295 1.00 86.81 185 TYR A N 1
ATOM 1443 C CA . TYR A 1 185 ? 9.003 29.370 -8.589 1.00 86.81 185 TYR A CA 1
ATOM 1444 C C . TYR A 1 185 ? 9.867 28.976 -7.383 1.00 86.81 185 TYR A C 1
ATOM 1446 O O . TYR A 1 185 ? 9.362 28.854 -6.265 1.00 86.81 185 TYR A O 1
ATOM 1454 N N . ALA A 1 186 ? 11.187 28.875 -7.566 1.00 85.94 186 ALA A N 1
ATOM 1455 C CA . ALA A 1 186 ? 12.131 28.549 -6.497 1.00 85.94 186 ALA A CA 1
ATOM 1456 C C . ALA A 1 186 ? 12.064 29.555 -5.334 1.00 85.94 186 ALA A C 1
ATOM 1458 O O . ALA A 1 186 ? 12.084 29.166 -4.160 1.00 85.94 186 ALA A O 1
ATOM 1459 N N . ARG A 1 187 ? 11.897 30.854 -5.635 1.00 84.19 187 ARG A N 1
ATOM 1460 C CA . ARG A 1 187 ? 11.660 31.887 -4.614 1.00 84.19 187 ARG A CA 1
ATOM 1461 C C . ARG A 1 187 ? 10.392 31.600 -3.815 1.00 84.19 187 ARG A C 1
ATOM 1463 O O . ARG A 1 187 ? 10.454 31.614 -2.584 1.00 84.19 187 ARG A O 1
ATOM 1470 N N . GLN A 1 188 ? 9.283 31.278 -4.476 1.00 88.12 188 GLN A N 1
ATOM 1471 C CA . GLN A 1 188 ? 8.017 30.990 -3.800 1.00 88.12 188 GLN A CA 1
ATOM 1472 C C . GLN A 1 188 ? 8.106 29.751 -2.898 1.00 88.12 188 GLN A C 1
ATOM 1474 O O . GLN A 1 188 ? 7.647 29.783 -1.752 1.00 88.12 188 GLN A O 1
ATOM 1479 N N . VAL A 1 189 ? 8.768 28.691 -3.368 1.00 87.38 189 VAL A N 1
ATOM 1480 C CA . VAL A 1 189 ? 9.029 27.479 -2.577 1.00 87.38 189 VAL A CA 1
ATOM 1481 C C . VAL A 1 189 ? 9.878 27.807 -1.350 1.00 87.38 189 VAL A C 1
ATOM 1483 O O . VAL A 1 189 ? 9.545 27.397 -0.241 1.00 87.38 189 VAL A O 1
ATOM 1486 N N . SER A 1 190 ? 10.931 28.614 -1.502 1.00 86.06 190 SER A N 1
ATOM 1487 C CA . SER A 1 190 ? 11.789 28.999 -0.375 1.00 86.06 190 SER A CA 1
ATOM 1488 C C . SER A 1 190 ? 11.035 29.792 0.704 1.00 86.06 190 SER A C 1
ATOM 1490 O O . SER A 1 190 ? 11.261 29.585 1.901 1.00 86.06 190 SER A O 1
ATOM 1492 N N . VAL A 1 191 ? 10.099 30.658 0.298 1.00 90.25 191 VAL A N 1
ATOM 1493 C CA . VAL A 1 191 ? 9.237 31.433 1.201 1.00 90.25 191 VAL A CA 1
ATOM 1494 C C . VAL A 1 191 ? 8.263 30.514 1.934 1.00 90.25 191 VAL A C 1
ATOM 1496 O O . VAL A 1 191 ? 8.124 30.624 3.155 1.00 90.25 191 VAL A O 1
ATOM 1499 N N . LEU A 1 192 ? 7.637 29.570 1.225 1.00 86.25 192 LEU A N 1
ATOM 1500 C CA . LEU A 1 192 ? 6.736 28.588 1.826 1.00 86.25 192 LEU A CA 1
ATOM 1501 C C . LEU A 1 192 ? 7.475 27.708 2.842 1.00 86.25 192 LEU A C 1
ATOM 1503 O O . LEU A 1 192 ? 7.033 27.590 3.983 1.00 86.25 192 LEU A O 1
ATOM 1507 N N . SER A 1 193 ? 8.641 27.178 2.475 1.00 86.81 193 SER A N 1
ATOM 1508 C CA . SER A 1 193 ? 9.490 26.369 3.356 1.00 86.81 193 SER A CA 1
ATOM 1509 C C . SER A 1 193 ? 9.932 27.139 4.600 1.00 86.81 193 SER A C 1
ATOM 1511 O O . SER A 1 193 ? 10.020 26.580 5.694 1.00 86.81 193 SER A O 1
ATOM 1513 N N . ARG A 1 194 ? 10.180 28.448 4.476 1.00 87.06 194 ARG A N 1
ATOM 1514 C CA . ARG A 1 194 ? 10.492 29.313 5.621 1.00 87.06 194 ARG A CA 1
ATOM 1515 C C . ARG A 1 194 ? 9.270 29.521 6.524 1.00 87.06 194 ARG A C 1
ATOM 1517 O O . ARG A 1 194 ? 9.421 29.496 7.741 1.00 87.06 194 ARG A O 1
ATOM 1524 N N . ARG A 1 195 ? 8.069 29.648 5.947 1.00 86.25 195 ARG A N 1
ATOM 1525 C CA . ARG A 1 195 ? 6.798 29.797 6.678 1.00 86.25 195 ARG A CA 1
ATOM 1526 C C . ARG A 1 195 ? 6.359 28.517 7.390 1.00 86.25 195 ARG A C 1
ATOM 1528 O O . ARG A 1 195 ? 5.815 28.584 8.487 1.00 86.25 195 ARG A O 1
ATOM 1535 N N . ILE A 1 196 ? 6.600 27.356 6.784 1.00 81.56 196 ILE A N 1
ATOM 1536 C CA . ILE A 1 196 ? 6.360 2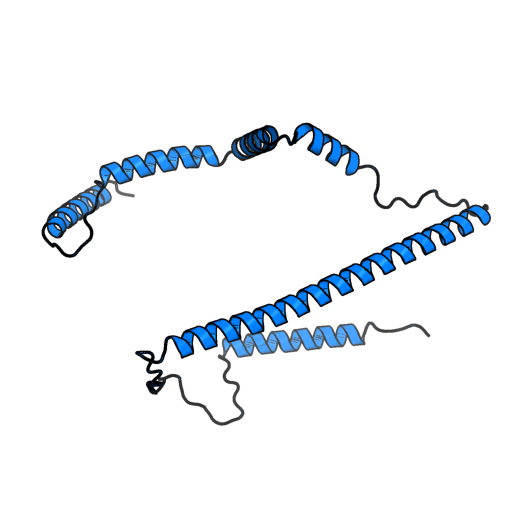6.050 7.412 1.00 81.56 196 ILE A CA 1
ATOM 1537 C C . ILE A 1 196 ? 7.298 25.879 8.607 1.00 81.56 196 ILE A C 1
ATOM 1539 O O . ILE A 1 196 ? 6.847 25.532 9.694 1.00 81.56 196 ILE A O 1
ATOM 1543 N N . ARG A 1 197 ? 8.582 26.213 8.437 1.00 78.88 197 ARG A N 1
ATOM 1544 C CA . ARG A 1 197 ? 9.575 26.152 9.515 1.00 78.88 197 ARG A CA 1
ATOM 1545 C C . ARG A 1 197 ? 9.236 27.088 10.671 1.00 78.88 197 ARG A C 1
ATOM 1547 O O . ARG A 1 197 ? 9.279 26.660 11.815 1.00 78.88 197 ARG A O 1
ATOM 1554 N N . SER A 1 198 ? 8.838 28.333 10.397 1.00 76.88 198 SER A N 1
ATOM 1555 C CA . SER A 1 198 ? 8.427 29.259 11.461 1.00 76.88 198 SER A CA 1
ATOM 1556 C C . SER A 1 198 ? 7.142 28.815 12.164 1.00 76.88 198 SER A C 1
ATOM 1558 O O . SER A 1 198 ? 7.036 28.959 13.378 1.00 76.88 198 SER A O 1
ATOM 1560 N N . ARG A 1 199 ? 6.192 28.200 11.445 1.00 67.31 199 ARG A N 1
ATOM 1561 C CA . ARG A 1 199 ? 5.008 27.573 12.055 1.00 67.31 199 ARG A CA 1
ATOM 1562 C C . ARG A 1 199 ? 5.338 26.357 12.917 1.00 67.31 199 ARG A C 1
ATOM 1564 O O . ARG A 1 199 ? 4.668 26.168 13.924 1.00 67.31 199 ARG A O 1
ATOM 1571 N N . GLN A 1 200 ? 6.325 25.546 12.544 1.00 62.22 200 GLN A N 1
ATOM 1572 C CA . GLN A 1 200 ? 6.754 24.418 13.373 1.00 62.22 200 GLN A CA 1
ATOM 1573 C C . GLN A 1 200 ? 7.522 24.871 14.620 1.00 62.22 200 GLN A C 1
ATOM 1575 O O . GLN A 1 200 ? 7.303 24.313 15.687 1.00 62.22 200 GLN A O 1
ATOM 1580 N N . VAL A 1 201 ? 8.329 25.933 14.526 1.00 59.31 201 VAL A N 1
ATOM 1581 C CA . VAL A 1 201 ? 9.024 26.522 15.689 1.00 59.31 201 VAL A CA 1
ATOM 1582 C C . VAL A 1 201 ? 8.045 27.188 16.670 1.00 59.31 201 VAL A C 1
ATOM 1584 O O . VAL A 1 201 ? 8.278 27.169 17.869 1.00 59.31 201 VAL A O 1
ATOM 1587 N N . LEU A 1 202 ? 6.910 27.714 16.193 1.00 56.25 202 LEU A N 1
ATOM 1588 C CA . LEU A 1 202 ? 5.826 28.228 17.047 1.00 56.25 202 LEU A CA 1
ATOM 1589 C C . LEU A 1 202 ? 4.924 27.124 17.638 1.00 56.25 202 LEU A C 1
ATOM 1591 O O . LEU A 1 202 ? 4.027 27.433 18.419 1.00 56.25 202 LEU A O 1
ATOM 1595 N N . ARG A 1 203 ? 5.115 25.852 17.255 1.00 55.97 203 ARG A N 1
ATOM 1596 C CA . ARG A 1 203 ? 4.257 24.719 17.643 1.00 55.97 203 ARG A CA 1
ATOM 1597 C C . ARG A 1 203 ? 5.050 23.567 18.271 1.00 55.97 203 ARG A C 1
ATOM 1599 O O . ARG A 1 203 ? 4.785 22.404 17.978 1.00 55.97 203 ARG A O 1
ATOM 1606 N N . GLY A 1 204 ? 5.992 23.886 19.152 1.00 48.03 204 GLY A N 1
ATOM 1607 C CA . GLY A 1 204 ? 6.588 22.913 20.067 1.00 48.03 204 GLY A CA 1
ATOM 1608 C C . GLY A 1 204 ? 7.363 23.585 21.201 1.00 48.03 204 GLY A C 1
ATOM 1609 O O . GLY A 1 204 ? 7.915 24.662 20.991 1.00 48.03 204 GLY A O 1
ATOM 1610 N N . PRO A 1 205 ? 7.480 22.933 22.366 1.00 50.03 205 PRO A N 1
ATOM 1611 C CA . PRO A 1 205 ? 6.422 22.483 23.264 1.00 50.03 205 PRO A CA 1
ATOM 1612 C C . PRO A 1 205 ? 6.159 23.544 24.358 1.00 50.03 205 PRO A C 1
ATOM 1614 O O . PRO A 1 205 ? 7.085 24.036 24.995 1.00 50.03 205 PRO A O 1
ATOM 1617 N N . SER A 1 206 ? 4.897 23.884 24.623 1.00 51.62 206 SER A N 1
ATOM 1618 C CA . SER A 1 206 ? 4.509 24.376 25.952 1.00 51.62 206 SER A CA 1
ATOM 1619 C C . SER A 1 206 ? 4.103 23.145 26.753 1.00 51.62 206 SER A C 1
ATOM 1621 O O . SER A 1 206 ? 3.056 22.565 26.475 1.00 51.62 206 SER A O 1
ATOM 1623 N N . GLY A 1 207 ? 4.972 22.705 27.658 1.00 50.34 207 GLY A N 1
ATOM 1624 C CA . GLY A 1 207 ? 4.754 21.516 28.475 1.00 50.34 207 GLY A CA 1
ATOM 1625 C C . GLY A 1 207 ? 6.025 21.063 29.186 1.00 50.34 207 GLY A C 1
ATOM 1626 O O . GLY A 1 207 ? 6.536 19.992 28.877 1.00 50.34 207 GLY A O 1
ATOM 1627 N N . GLU A 1 208 ? 6.519 21.900 30.098 1.00 39.38 208 GLU A N 1
ATOM 1628 C CA . GLU A 1 208 ? 7.013 21.454 31.409 1.00 39.38 208 GLU A CA 1
ATOM 1629 C C . GLU A 1 208 ? 6.053 22.011 32.463 1.00 39.38 208 GLU A C 1
ATOM 1631 O O . GLU A 1 208 ? 5.574 23.156 32.257 1.00 39.38 208 GLU A O 1
#

Foldseek 3Di:
DDVVVVVVVLVVVVVVLVVCVPPVPDDRDPDDVVRVVVVVVVVVVVVVVVPPPVVVVVVVCVVCVVVVDNVVVVVVVVVVVVPPDDDDPPDDPDPPCPVVVVVSVVVVVVVVVVVVVVVVVVVVVVVVVVVVVVVVVVVVVVVVVVVVVVVVVPDDPPPPPVPVPPPDDPDDPPDDPDDPVRVVVVVVVVVVVVVVVVVVVVVDDPDD